Protein AF-A0A180GCR1-F1 (afdb_monomer)

pLDDT: mean 83.97, std 17.26, range [28.81, 98.38]

Mean predicted aligned error: 9.65 Å

Radius of gyration: 29.46 Å; Cα contacts (8 Å, |Δi|>4): 402; chains: 1; bounding box: 65×49×94 Å

Secondary structure (DSSP, 8-state):
----THHHHTT--HHHHIIIIIHH--HHHHHTSHHHHHHHHTSS---HHHHHHHHHHHHHHHHHHHHH---EEEEEGGGHHHHHHHHHHHHHHHHHHHHTTS-S-----------SSSGGGG--EEEEEPP-B-TT-PBTT-STTT---SSTTTS-HHHHHHHHHT--HHHHHHHHHHH----HHHHHHHHHHTTS---GGGGGHHHHHHHHHHHHHHHHHHHHHHHHHHHHHHS--S---SS-----HHHHHHHTTT-TTEEEEEGGGTTTSBHHHHHHHTTSSSSHHHHHHHHHTT-EEETTEEP--SSPBPPGGGSBTTTEEEEEETTSS-EEEEEEE-

Foldseek 3Di:
DDDDLCVPPVPQDPVNLCVQLVVQDDPVLLCPDPVQVVQCVVVVHDDPVRSCVLSSLLVSLLVCCVPPVAQEDEEAPVCVSSLVSNLSSLVVNVVVVVVVVPPDDDDDDDDPDDDPDPPPSRHHYYDHDYFDADPVRHGQQPDDVRHQDLDCLVANLQRLLQNLLPDDPVCLLVLCVVQAPPDPVVSVVLVVVLVPDPDPVSVRPSSNVSSQRNSCVRVNPLSSVLNVLSCCQLDPPDPDDPDDLPDAPVSVCSSCPSPPLEEEDECVLAAFAFPLVVCCVSVLAVDSVRSLVQLCVQFKDKSNHGHNDRRDGDHCVSARNSFWIKIGGHSGPRIHIYGYDD

Nearest PDB structures (foldseek):
  2jan-assembly2_C  TM=8.225E-01  e=4.577E-26  Mycobacterium tuberculosis H37Rv
  6hb7-assembly1_B  TM=8.300E-01  e=1.845E-24  Escherichia coli BL21(DE3)
  4ojm-assembly1_X-2  TM=8.605E-01  e=4.573E-16  Neurospora crassa OR74A
  1y42-assembly1_X  TM=8.809E-01  e=1.386E-15  Neurospora crassa
  2pid-assembly1_B  TM=9.468E-01  e=3.295E-14  Homo sapiens

Structure (mmCIF, N/CA/C/O backbone):
data_AF-A0A180GCR1-F1
#
_entry.id   AF-A0A180GCR1-F1
#
loop_
_atom_site.group_PDB
_atom_site.id
_atom_site.type_symbol
_atom_site.label_atom_id
_atom_site.label_alt_id
_atom_site.label_comp_id
_atom_site.label_asym_id
_atom_site.label_entity_id
_atom_site.label_seq_id
_atom_site.pdbx_PDB_ins_code
_atom_site.Cartn_x
_atom_site.Cartn_y
_atom_site.Cartn_z
_atom_site.occupancy
_atom_site.B_iso_or_equiv
_atom_site.auth_seq_id
_atom_site.auth_comp_id
_atom_site.auth_asym_id
_atom_site.auth_atom_id
_atom_site.pdbx_PDB_model_num
ATOM 1 N N . MET A 1 1 ? -1.373 0.445 -23.679 1.00 80.81 1 MET A N 1
ATOM 2 C CA . MET A 1 1 ? -1.060 -0.944 -24.086 1.00 80.81 1 MET A CA 1
ATOM 3 C C . MET A 1 1 ? -0.164 -1.545 -23.016 1.00 80.81 1 MET A C 1
ATOM 5 O O . MET A 1 1 ? 0.806 -0.893 -22.658 1.00 80.81 1 MET A O 1
ATOM 9 N N . ILE A 1 2 ? -0.500 -2.717 -22.476 1.00 93.62 2 ILE A N 1
ATOM 10 C CA . ILE A 1 2 ? 0.331 -3.423 -21.484 1.00 93.62 2 ILE A CA 1
ATOM 11 C C . ILE A 1 2 ? 1.082 -4.539 -22.218 1.00 93.62 2 ILE A C 1
ATOM 13 O O . ILE A 1 2 ? 0.496 -5.189 -23.084 1.00 93.62 2 ILE A O 1
ATOM 17 N N . LYS A 1 3 ? 2.374 -4.715 -21.921 1.00 94.88 3 LYS A N 1
ATOM 18 C CA . LYS A 1 3 ? 3.263 -5.672 -22.594 1.00 94.88 3 LYS A CA 1
ATOM 19 C C . LYS A 1 3 ? 4.003 -6.544 -21.594 1.00 94.88 3 LYS A C 1
ATOM 21 O O . LYS A 1 3 ? 4.260 -6.104 -20.476 1.00 94.88 3 LYS A O 1
ATOM 26 N N . ASN A 1 4 ? 4.354 -7.755 -22.018 1.00 96.19 4 ASN A N 1
ATOM 27 C CA . ASN A 1 4 ? 5.167 -8.684 -21.240 1.00 96.19 4 ASN A CA 1
ATOM 28 C C . ASN A 1 4 ? 6.443 -9.024 -22.021 1.00 96.19 4 ASN A C 1
ATOM 30 O O . ASN A 1 4 ? 6.366 -9.433 -23.176 1.00 96.19 4 ASN A O 1
ATOM 34 N N . ASN A 1 5 ? 7.615 -8.880 -21.401 1.00 95.88 5 ASN A N 1
ATOM 35 C CA . ASN A 1 5 ? 8.892 -9.136 -22.071 1.00 95.88 5 ASN A CA 1
ATOM 36 C C . ASN A 1 5 ? 9.124 -10.608 -22.447 1.00 95.88 5 ASN A C 1
ATOM 38 O O . ASN A 1 5 ? 9.969 -10.908 -23.295 1.00 95.88 5 ASN A O 1
ATOM 42 N N . LEU A 1 6 ? 8.318 -11.530 -21.913 1.00 96.12 6 LEU A N 1
ATOM 43 C CA . LEU A 1 6 ? 8.265 -12.909 -22.392 1.00 96.12 6 LEU A CA 1
ATOM 44 C C . LEU A 1 6 ? 7.909 -12.999 -23.885 1.00 96.12 6 LEU A C 1
ATOM 46 O O . LEU A 1 6 ? 8.348 -13.948 -24.528 1.00 96.12 6 LEU A O 1
ATOM 50 N N . GLU A 1 7 ? 7.202 -12.007 -24.449 1.00 95.44 7 GLU A N 1
ATOM 51 C CA . GLU A 1 7 ? 6.857 -11.926 -25.882 1.00 95.44 7 GLU A CA 1
ATOM 52 C C . GLU A 1 7 ? 8.082 -11.949 -26.816 1.00 95.44 7 GLU A C 1
ATOM 54 O O . GLU A 1 7 ? 7.949 -12.283 -27.992 1.00 95.44 7 GLU A O 1
ATOM 59 N N . TRP A 1 8 ? 9.266 -11.568 -26.328 1.00 93.88 8 TRP A N 1
ATOM 60 C CA . TRP A 1 8 ? 10.513 -11.588 -27.104 1.00 93.88 8 TRP A CA 1
ATOM 61 C C . TRP A 1 8 ? 11.663 -12.309 -26.405 1.00 93.88 8 TRP A C 1
ATOM 63 O O . TRP A 1 8 ? 12.657 -12.617 -27.051 1.00 93.88 8 TRP A O 1
ATOM 73 N N . THR A 1 9 ? 11.549 -12.591 -25.107 1.00 94.12 9 THR A N 1
ATOM 74 C CA . THR A 1 9 ? 12.617 -13.260 -24.350 1.00 94.12 9 THR A CA 1
ATOM 75 C C . THR A 1 9 ? 12.474 -14.781 -24.349 1.00 94.12 9 THR A C 1
ATOM 77 O O . THR A 1 9 ? 13.480 -15.480 -24.311 1.00 94.12 9 THR A O 1
ATOM 80 N N . LYS A 1 10 ? 11.243 -15.316 -24.397 1.00 93.94 10 LYS A N 1
ATOM 81 C CA . LYS A 1 10 ? 10.987 -16.758 -24.231 1.00 93.94 10 LYS A CA 1
ATOM 82 C C . LYS A 1 10 ? 11.665 -17.613 -25.305 1.00 93.94 10 LYS A C 1
ATOM 84 O O . LYS A 1 10 ? 12.247 -18.643 -24.982 1.00 93.94 10 LYS A O 1
ATOM 89 N N . ASP A 1 11 ? 11.568 -17.179 -26.556 1.00 92.00 11 ASP A N 1
ATOM 90 C CA . ASP A 1 11 ? 12.044 -17.941 -27.713 1.00 92.00 11 ASP A CA 1
ATOM 91 C C . ASP A 1 11 ? 13.414 -17.448 -28.207 1.00 92.00 11 ASP A C 1
ATOM 93 O O . ASP A 1 11 ? 13.869 -17.872 -29.265 1.00 92.00 11 ASP A O 1
ATOM 97 N N . LEU A 1 12 ? 14.079 -16.561 -27.450 1.00 92.81 12 LEU A N 1
ATOM 98 C CA . LEU A 1 12 ? 15.387 -16.011 -27.799 1.00 92.81 12 LEU A CA 1
ATOM 99 C C . LEU A 1 12 ? 16.487 -17.059 -27.566 1.00 92.81 12 LEU A C 1
ATOM 101 O O . LEU A 1 12 ? 16.780 -17.395 -26.412 1.00 92.81 12 LEU A O 1
ATOM 105 N N . PRO A 1 13 ? 17.155 -17.559 -28.622 1.00 95.06 13 PRO A N 1
ATOM 106 C CA . PRO A 1 13 ? 18.240 -18.509 -28.457 1.00 95.06 13 PRO A CA 1
ATOM 107 C C . PRO A 1 13 ? 19.412 -17.870 -27.709 1.00 95.06 13 PRO A C 1
ATOM 109 O O . PRO A 1 13 ? 19.836 -16.755 -28.017 1.00 95.06 13 PRO A O 1
ATOM 112 N N . LEU A 1 14 ? 20.011 -18.608 -26.771 1.00 91.88 14 LEU A N 1
ATOM 113 C CA . LEU A 1 14 ? 21.142 -18.105 -25.985 1.00 91.88 14 LEU A CA 1
ATOM 114 C C . LEU A 1 14 ? 22.302 -17.625 -26.872 1.00 91.88 14 LEU A C 1
ATOM 116 O O . LEU A 1 14 ? 22.899 -16.587 -26.599 1.00 91.88 14 LEU A O 1
ATOM 120 N N . LEU A 1 15 ? 22.610 -18.359 -27.945 1.00 93.06 15 LEU A N 1
ATOM 121 C CA . LEU A 1 15 ? 23.678 -17.982 -28.876 1.00 93.06 15 LEU A CA 1
ATOM 122 C C . LEU A 1 15 ? 23.368 -16.672 -29.610 1.00 93.06 15 LEU A C 1
ATOM 124 O O . LEU A 1 15 ? 24.270 -15.860 -29.805 1.00 93.06 15 LEU A O 1
ATOM 128 N N . GLU A 1 16 ? 22.104 -16.434 -29.960 1.00 90.25 16 GLU A N 1
ATOM 129 C CA . GLU A 1 16 ? 21.671 -15.176 -30.567 1.00 90.25 16 GLU A CA 1
ATOM 130 C C . GLU A 1 16 ? 21.792 -14.020 -29.570 1.00 90.25 16 GLU A C 1
ATOM 132 O O . GLU A 1 16 ? 22.343 -12.967 -29.897 1.00 90.25 16 GLU A O 1
ATOM 137 N N . PHE A 1 17 ? 21.357 -14.226 -28.325 1.00 91.81 17 PHE A N 1
ATOM 138 C CA . PHE A 1 17 ? 21.482 -13.230 -27.261 1.00 91.81 17 PHE A CA 1
ATOM 139 C C . PHE A 1 17 ? 22.945 -12.856 -26.981 1.00 91.81 17 PHE A C 1
ATOM 141 O O . PHE A 1 17 ? 23.288 -11.674 -26.896 1.00 91.81 17 PHE A O 1
ATOM 148 N N . LEU A 1 18 ? 23.832 -13.849 -26.879 1.00 90.06 18 LEU A N 1
ATOM 149 C CA . LEU A 1 18 ? 25.262 -13.619 -26.668 1.00 90.06 18 LEU A CA 1
ATOM 150 C C . LEU A 1 18 ? 25.918 -12.947 -27.884 1.00 90.06 18 LEU A C 1
ATOM 152 O O . LEU A 1 18 ? 26.741 -12.049 -27.708 1.00 90.06 18 LEU A O 1
ATOM 156 N N . GLY A 1 19 ? 25.533 -13.335 -29.103 1.00 86.75 19 GLY A N 1
ATOM 157 C CA . GLY A 1 19 ? 26.059 -12.764 -30.346 1.00 86.75 19 GLY A CA 1
ATOM 158 C C . GLY A 1 19 ? 25.611 -11.324 -30.618 1.00 86.75 19 GLY A C 1
ATOM 159 O O . GLY A 1 19 ? 26.344 -10.566 -31.255 1.00 86.75 19 GLY A O 1
ATOM 160 N N . SER A 1 20 ? 24.440 -10.933 -30.108 1.00 83.75 20 SER A N 1
ATOM 161 C CA . SER A 1 20 ? 23.871 -9.589 -30.259 1.00 83.75 20 SER A CA 1
ATOM 162 C C . SER A 1 20 ? 24.165 -8.703 -29.042 1.00 83.75 20 SER A C 1
ATOM 164 O O . SER A 1 20 ? 25.066 -7.865 -29.075 1.00 83.75 20 SER A O 1
ATOM 166 N N . VAL A 1 21 ? 23.431 -8.903 -27.947 1.00 85.19 21 VAL A N 1
ATOM 167 C CA . VAL A 1 21 ? 23.501 -8.105 -26.716 1.00 85.19 21 VAL A CA 1
ATOM 168 C C . VAL A 1 21 ? 24.809 -8.354 -25.971 1.00 85.19 21 VAL A C 1
ATOM 170 O O . VAL A 1 21 ? 25.472 -7.407 -25.545 1.00 85.19 21 VAL A O 1
ATOM 173 N N . GLY A 1 22 ? 25.211 -9.623 -25.848 1.00 82.69 22 GLY A N 1
ATOM 174 C CA . GLY A 1 22 ? 26.448 -10.004 -25.161 1.00 82.69 22 GLY A CA 1
ATOM 175 C C . GLY A 1 22 ? 27.698 -9.409 -25.814 1.00 82.69 22 GLY A C 1
ATOM 176 O O . GLY A 1 22 ? 28.592 -8.939 -25.115 1.00 82.69 22 GLY A O 1
ATOM 177 N N . ARG A 1 23 ? 27.736 -9.336 -27.151 1.00 83.62 23 ARG A N 1
ATOM 178 C CA . ARG A 1 23 ? 28.872 -8.805 -27.923 1.00 83.62 23 ARG A CA 1
ATOM 179 C C . ARG A 1 23 ? 29.201 -7.348 -27.597 1.00 83.62 23 ARG A C 1
ATOM 181 O O . ARG A 1 23 ? 30.364 -6.953 -27.632 1.00 83.62 23 ARG A O 1
ATOM 188 N N . VAL A 1 24 ? 28.187 -6.539 -27.304 1.00 82.62 24 VAL A N 1
ATOM 189 C CA . VAL A 1 24 ? 28.339 -5.096 -27.056 1.00 82.62 24 VAL A CA 1
ATOM 190 C C . VAL A 1 24 ? 28.384 -4.738 -25.563 1.00 82.62 24 VAL A C 1
ATOM 192 O O . VAL A 1 24 ? 28.626 -3.574 -25.203 1.00 82.62 24 VAL A O 1
ATOM 195 N N . ALA A 1 25 ? 28.191 -5.738 -24.698 1.00 84.94 25 ALA A N 1
ATOM 196 C CA . ALA A 1 25 ? 28.262 -5.639 -23.249 1.00 84.94 25 ALA A CA 1
ATOM 197 C C . ALA A 1 25 ? 29.707 -5.798 -22.753 1.00 84.94 25 ALA A C 1
ATOM 199 O O . ALA A 1 25 ? 30.330 -6.849 -22.885 1.00 84.94 25 ALA A O 1
ATOM 200 N N . ARG A 1 26 ? 30.258 -4.744 -22.142 1.00 87.56 26 ARG A N 1
ATOM 201 C CA . ARG A 1 26 ? 31.591 -4.800 -21.528 1.00 87.56 26 ARG A CA 1
ATOM 202 C C . ARG A 1 26 ? 31.476 -5.243 -20.077 1.00 87.56 26 ARG A C 1
ATOM 204 O O . ARG A 1 26 ? 30.891 -4.530 -19.264 1.00 87.56 26 ARG A O 1
ATOM 211 N N . VAL A 1 27 ? 32.106 -6.369 -19.741 1.00 89.38 27 VAL A N 1
ATOM 212 C CA . VAL A 1 27 ? 32.110 -6.924 -18.375 1.00 89.38 27 VAL A CA 1
ATOM 213 C C . VAL A 1 27 ? 32.617 -5.904 -17.352 1.00 89.38 27 VAL A C 1
ATOM 215 O O . VAL A 1 27 ? 31.999 -5.739 -16.306 1.00 89.38 27 VAL A O 1
ATOM 218 N N . SER A 1 28 ? 33.678 -5.153 -17.666 1.00 88.69 28 SER A N 1
ATOM 219 C CA . SER A 1 28 ? 34.201 -4.102 -16.780 1.00 88.69 28 SER A CA 1
ATOM 220 C C . SER A 1 28 ? 33.161 -3.021 -16.463 1.00 88.69 28 SER A C 1
ATOM 222 O O . SER A 1 28 ? 33.014 -2.632 -15.308 1.00 88.69 28 SER A O 1
ATOM 224 N N . THR A 1 29 ? 32.387 -2.582 -17.460 1.00 85.31 29 THR A N 1
ATOM 225 C CA . THR A 1 29 ? 31.292 -1.616 -17.282 1.00 85.31 29 THR A CA 1
ATOM 226 C C . THR A 1 29 ? 30.151 -2.196 -16.448 1.00 85.31 29 THR A C 1
ATOM 228 O O . THR A 1 29 ? 29.581 -1.493 -15.619 1.00 85.31 29 THR A O 1
ATOM 231 N N . MET A 1 30 ? 29.817 -3.473 -16.642 1.00 88.56 30 MET A N 1
ATOM 232 C CA . MET A 1 30 ? 28.781 -4.156 -15.861 1.00 88.56 30 MET A CA 1
ATOM 233 C C . MET A 1 30 ? 29.185 -4.310 -14.386 1.00 88.56 30 MET A C 1
ATOM 235 O O . MET A 1 30 ? 28.353 -4.118 -13.503 1.00 88.56 30 MET A O 1
ATOM 239 N N . LEU A 1 31 ? 30.460 -4.616 -14.115 1.00 89.19 31 LEU A N 1
ATOM 240 C CA . LEU A 1 31 ? 31.017 -4.734 -12.761 1.00 89.19 31 LEU A CA 1
ATOM 241 C C . LEU A 1 31 ? 31.122 -3.386 -12.038 1.00 89.19 31 LEU A C 1
ATOM 243 O O . LEU A 1 31 ? 30.955 -3.330 -10.824 1.00 89.19 31 LEU A O 1
ATOM 247 N N . ALA A 1 32 ? 31.385 -2.302 -12.772 1.00 86.62 32 ALA A N 1
ATOM 248 C CA . ALA A 1 32 ? 31.561 -0.965 -12.205 1.00 86.62 32 ALA A CA 1
ATOM 249 C C . ALA A 1 32 ? 30.261 -0.322 -11.687 1.00 86.62 32 ALA A C 1
ATOM 251 O O . ALA A 1 32 ? 30.314 0.738 -11.071 1.00 86.62 32 ALA A O 1
ATOM 252 N N . ARG A 1 33 ? 29.094 -0.926 -11.936 1.00 83.12 33 ARG A N 1
ATOM 253 C CA . ARG A 1 33 ? 27.806 -0.391 -11.477 1.00 83.12 33 ARG A CA 1
ATOM 254 C C . ARG A 1 33 ? 27.678 -0.507 -9.975 1.00 83.12 33 ARG A C 1
ATOM 256 O O . ARG A 1 33 ? 27.876 -1.593 -9.440 1.00 83.12 33 ARG A O 1
ATOM 263 N N . ASP A 1 34 ? 27.211 0.554 -9.327 1.00 82.31 34 ASP A N 1
ATOM 264 C CA . ASP A 1 34 ? 27.051 0.584 -7.871 1.00 82.31 34 ASP A CA 1
ATOM 265 C C . ASP A 1 34 ? 26.211 -0.587 -7.340 1.00 82.31 34 ASP A C 1
ATOM 267 O O . ASP A 1 34 ? 26.587 -1.209 -6.350 1.00 82.31 34 ASP A O 1
ATOM 271 N N . SER A 1 35 ? 25.131 -0.964 -8.035 1.00 78.75 35 SER A N 1
ATOM 272 C CA . SER A 1 35 ? 24.275 -2.095 -7.644 1.00 78.75 35 SER A CA 1
ATOM 273 C C . SER A 1 35 ? 24.990 -3.451 -7.671 1.00 78.75 35 SER A C 1
ATOM 275 O O . SER A 1 35 ? 24.707 -4.313 -6.840 1.00 78.75 35 SER A O 1
ATOM 277 N N . VAL A 1 36 ? 25.922 -3.646 -8.608 1.00 85.06 36 VAL A N 1
ATOM 278 C CA . VAL A 1 36 ? 26.715 -4.877 -8.745 1.00 85.06 36 VAL A CA 1
ATOM 279 C C . VAL A 1 36 ? 27.909 -4.836 -7.796 1.00 85.06 36 VAL A C 1
ATOM 281 O O . VAL A 1 36 ? 28.147 -5.796 -7.065 1.00 85.06 36 VAL A O 1
ATOM 284 N N . LYS A 1 37 ? 28.614 -3.703 -7.752 1.00 86.88 37 LYS A N 1
ATOM 285 C CA . LYS A 1 37 ? 29.772 -3.463 -6.892 1.00 86.88 37 LYS A CA 1
ATOM 286 C C . LYS A 1 37 ? 29.431 -3.664 -5.416 1.00 86.88 37 LYS A C 1
ATOM 288 O O . LYS A 1 37 ? 30.092 -4.457 -4.755 1.00 86.88 37 LYS A O 1
ATOM 293 N N . GLN A 1 38 ? 28.352 -3.046 -4.928 1.00 85.25 38 GLN A N 1
ATOM 294 C CA . GLN A 1 38 ? 27.912 -3.197 -3.536 1.00 85.25 38 GLN A CA 1
ATOM 295 C C . GLN A 1 38 ? 27.606 -4.656 -3.177 1.00 85.25 38 GLN A C 1
ATOM 297 O O . GLN A 1 38 ? 27.925 -5.104 -2.077 1.00 85.25 38 GLN A O 1
ATOM 302 N N . ARG A 1 39 ? 27.018 -5.432 -4.098 1.00 84.69 39 ARG A N 1
ATOM 303 C CA . ARG A 1 39 ? 26.758 -6.858 -3.858 1.00 84.69 39 ARG A CA 1
ATOM 304 C C . ARG A 1 39 ? 28.029 -7.694 -3.816 1.00 84.69 39 ARG A C 1
ATOM 306 O O . ARG A 1 39 ? 28.158 -8.532 -2.926 1.00 84.69 39 ARG A O 1
ATOM 313 N N . LEU A 1 40 ? 28.964 -7.448 -4.729 1.00 86.25 40 LEU A N 1
ATOM 314 C CA . LEU A 1 40 ? 30.261 -8.124 -4.728 1.00 86.25 40 LEU A CA 1
ATOM 315 C C . LEU A 1 40 ? 31.049 -7.832 -3.443 1.00 86.25 40 LEU A C 1
ATOM 317 O O . LEU A 1 40 ? 31.640 -8.744 -2.873 1.00 86.25 40 LEU A O 1
ATOM 321 N N . GLU A 1 41 ? 30.994 -6.594 -2.949 1.00 86.81 41 GLU A N 1
ATOM 322 C CA . GLU A 1 41 ? 31.640 -6.176 -1.698 1.00 86.81 41 GLU A CA 1
ATOM 323 C C . GLU A 1 41 ? 30.939 -6.731 -0.445 1.00 86.81 41 GLU A C 1
ATOM 325 O O . GLU A 1 41 ? 31.598 -6.998 0.557 1.00 86.81 41 GLU A O 1
ATOM 330 N N . SER A 1 42 ? 29.622 -6.973 -0.496 1.00 83.69 42 SER A N 1
ATOM 331 C CA . SER A 1 42 ? 28.832 -7.503 0.632 1.00 83.69 42 SER A CA 1
ATOM 332 C C . SER A 1 42 ? 29.155 -8.954 1.034 1.00 83.69 42 SER A C 1
ATOM 334 O O . SER A 1 42 ? 28.544 -9.482 1.961 1.00 83.69 42 SER A O 1
ATOM 336 N N . GLY A 1 43 ? 30.060 -9.634 0.321 1.00 74.06 43 GLY A N 1
ATOM 337 C CA . GLY A 1 43 ? 30.487 -11.012 0.602 1.00 74.06 43 GLY A CA 1
ATOM 338 C C . GLY A 1 43 ? 29.494 -12.105 0.183 1.00 74.06 43 GLY A C 1
ATOM 339 O O . GLY A 1 43 ? 29.876 -13.268 0.100 1.00 74.06 43 GLY A O 1
ATOM 340 N N . SER A 1 44 ? 28.246 -11.748 -0.141 1.00 80.56 44 SER A N 1
ATOM 341 C CA . SER A 1 44 ? 27.234 -12.682 -0.665 1.00 80.56 44 SER A CA 1
ATOM 342 C C . SER A 1 44 ? 27.459 -13.075 -2.134 1.00 80.56 44 SER A C 1
ATOM 344 O O . SER A 1 44 ? 26.927 -14.085 -2.594 1.00 80.56 44 SER A O 1
ATOM 346 N N . GLY A 1 45 ? 28.282 -12.310 -2.860 1.00 83.88 45 GLY A N 1
ATOM 347 C CA . GLY A 1 45 ? 28.520 -12.497 -4.289 1.00 83.88 45 GLY A CA 1
ATOM 348 C C . GLY A 1 45 ? 27.307 -12.127 -5.151 1.00 83.88 45 GLY A C 1
ATOM 349 O O . GLY A 1 45 ? 26.318 -11.562 -4.687 1.00 83.88 45 GLY A O 1
ATOM 350 N N . ILE A 1 46 ? 27.397 -12.414 -6.448 1.00 89.81 46 ILE A N 1
ATOM 351 C CA . ILE A 1 46 ? 26.290 -12.264 -7.399 1.00 89.81 46 ILE A CA 1
ATOM 352 C C . ILE A 1 46 ? 26.300 -13.464 -8.342 1.00 89.81 46 ILE A C 1
ATOM 354 O O . ILE A 1 46 ? 27.355 -13.859 -8.841 1.00 89.81 46 ILE A O 1
ATOM 358 N N . SER A 1 47 ? 25.139 -14.072 -8.570 1.00 91.19 47 SER A N 1
ATOM 359 C CA . SER A 1 47 ? 25.035 -15.173 -9.530 1.00 91.19 47 SER A CA 1
ATOM 360 C C . SER A 1 47 ? 25.178 -14.664 -10.968 1.00 91.19 47 SER A C 1
ATOM 362 O O . SER A 1 47 ? 24.882 -13.505 -11.266 1.00 91.19 47 SER A O 1
ATOM 364 N N . PHE A 1 48 ? 25.577 -15.543 -11.893 1.00 90.81 48 PHE A N 1
ATOM 365 C CA . PHE A 1 48 ? 25.606 -15.202 -13.319 1.00 90.81 48 PHE A CA 1
ATOM 366 C C . PHE A 1 48 ? 24.223 -14.749 -13.815 1.00 90.81 48 PHE A C 1
ATOM 368 O O . PHE A 1 48 ? 24.122 -13.754 -14.520 1.00 90.81 48 PHE A O 1
ATOM 375 N N . THR A 1 49 ? 23.149 -15.404 -13.363 1.00 90.56 49 THR A N 1
ATOM 376 C CA . THR A 1 49 ? 21.765 -15.034 -13.693 1.00 90.56 49 THR A CA 1
ATOM 377 C C . THR A 1 49 ? 21.432 -13.596 -13.285 1.00 90.56 49 THR A C 1
ATOM 379 O O . THR A 1 49 ? 20.919 -12.826 -14.095 1.00 90.56 49 THR A O 1
ATOM 382 N N . GLU A 1 50 ? 21.754 -13.202 -12.051 1.00 89.06 50 GLU A N 1
ATOM 383 C CA . GLU A 1 50 ? 21.528 -11.832 -11.567 1.00 89.06 50 GLU A CA 1
ATOM 384 C C . GLU A 1 50 ? 22.412 -10.820 -12.296 1.00 89.06 50 GLU A C 1
ATOM 386 O O . GLU A 1 50 ? 21.966 -9.722 -12.628 1.00 89.06 50 GLU A O 1
ATOM 391 N N . PHE A 1 51 ? 23.656 -11.198 -12.591 1.00 89.94 51 PHE A N 1
ATOM 392 C CA . PHE A 1 51 ? 24.579 -10.363 -13.345 1.00 89.94 51 PHE A CA 1
ATOM 393 C C . PHE A 1 51 ? 24.086 -10.108 -14.778 1.00 89.94 51 PHE A C 1
ATOM 395 O O . PHE A 1 51 ? 24.170 -8.978 -15.262 1.00 89.94 51 PHE A O 1
ATOM 402 N N . THR A 1 52 ? 23.515 -11.117 -15.440 1.00 90.56 52 THR A N 1
ATOM 403 C CA . THR A 1 52 ? 22.978 -11.023 -16.806 1.00 90.56 52 THR A CA 1
ATOM 404 C C . THR A 1 52 ? 21.651 -10.261 -16.883 1.00 90.56 52 THR A C 1
ATOM 406 O O . THR A 1 52 ? 21.320 -9.741 -17.948 1.00 90.56 52 THR A O 1
ATOM 409 N N . TYR A 1 53 ? 20.916 -10.098 -15.776 1.00 89.75 53 TYR A N 1
ATOM 410 C CA . TYR A 1 53 ? 19.617 -9.406 -15.756 1.00 89.75 53 TYR A CA 1
ATOM 411 C C . TYR A 1 53 ? 19.663 -7.997 -16.372 1.00 89.75 53 TYR A C 1
ATOM 413 O O . TYR A 1 53 ? 18.768 -7.597 -17.114 1.00 89.75 53 TYR A O 1
ATOM 421 N N . GLN A 1 54 ? 20.746 -7.256 -16.133 1.00 88.69 54 GLN A N 1
ATOM 422 C CA . GLN A 1 54 ? 20.928 -5.912 -16.687 1.00 88.69 54 GLN A CA 1
ATOM 423 C C . GLN A 1 54 ? 20.949 -5.876 -18.228 1.00 88.69 54 GLN A C 1
ATOM 425 O O . GLN A 1 54 ? 20.588 -4.866 -18.828 1.00 88.69 54 GLN A O 1
ATOM 430 N N . LEU A 1 55 ? 21.364 -6.975 -18.869 1.00 91.31 55 LEU A N 1
ATOM 431 C CA . LEU A 1 55 ? 21.388 -7.114 -20.324 1.00 91.31 55 LEU A CA 1
ATOM 432 C C . LEU A 1 55 ? 20.001 -7.437 -20.877 1.00 91.31 55 LEU A C 1
ATOM 434 O O . LEU A 1 55 ? 19.629 -6.904 -21.918 1.00 91.31 55 LEU A O 1
ATOM 438 N N . LEU A 1 56 ? 19.222 -8.252 -20.160 1.00 93.62 56 LEU A N 1
ATOM 439 C CA . LEU A 1 56 ? 17.826 -8.528 -20.506 1.00 93.62 56 LEU A CA 1
ATOM 440 C C . LEU A 1 56 ? 16.985 -7.246 -20.437 1.00 93.62 56 LEU A C 1
ATOM 442 O O . LEU A 1 56 ? 16.288 -6.919 -21.390 1.00 93.62 56 LEU A O 1
ATOM 446 N N . GLN A 1 57 ? 17.141 -6.444 -19.378 1.00 93.00 57 GLN A N 1
ATOM 447 C CA . GLN A 1 57 ? 16.444 -5.156 -19.266 1.00 93.00 57 GLN A CA 1
ATOM 448 C C . GLN A 1 57 ? 16.852 -4.163 -20.370 1.00 93.00 57 GLN A C 1
ATOM 450 O O . GLN A 1 57 ? 16.017 -3.408 -20.866 1.00 93.00 57 GLN A O 1
ATOM 455 N N . ALA A 1 58 ? 18.127 -4.155 -20.776 1.00 91.94 58 ALA A N 1
ATOM 456 C CA . ALA A 1 58 ? 18.578 -3.345 -21.907 1.00 91.94 58 ALA A CA 1
ATOM 457 C C . ALA A 1 58 ? 17.934 -3.810 -23.225 1.00 91.94 58 ALA A C 1
ATOM 459 O O . ALA A 1 58 ? 17.492 -2.987 -24.030 1.00 91.94 58 ALA A O 1
ATOM 460 N N . TYR A 1 59 ? 17.861 -5.128 -23.428 1.00 93.62 59 TYR A N 1
ATOM 461 C CA . TYR A 1 59 ? 17.236 -5.745 -24.594 1.00 93.62 59 TYR A CA 1
ATOM 462 C C . TYR A 1 59 ? 15.738 -5.437 -24.683 1.00 93.62 59 TYR A C 1
ATOM 464 O O . TYR A 1 59 ? 15.248 -5.141 -25.773 1.00 93.62 59 TYR A O 1
ATOM 472 N N . ASP A 1 60 ? 15.034 -5.398 -23.547 1.00 95.00 60 ASP A N 1
ATOM 473 C CA . ASP A 1 60 ? 13.625 -4.996 -23.484 1.00 95.00 60 ASP A CA 1
ATOM 474 C C . ASP A 1 60 ? 13.407 -3.603 -24.087 1.00 95.00 60 ASP A C 1
ATOM 476 O O . ASP A 1 60 ? 12.484 -3.410 -24.881 1.00 95.00 60 ASP A O 1
ATOM 480 N N . PHE A 1 61 ? 14.276 -2.633 -23.780 1.00 93.50 61 PHE A N 1
ATOM 481 C CA . PHE A 1 61 ? 14.142 -1.288 -24.344 1.00 93.50 61 PHE A CA 1
ATOM 482 C C . PHE A 1 61 ? 14.377 -1.287 -25.866 1.00 93.50 61 PHE A C 1
ATOM 484 O O . PHE A 1 61 ? 13.599 -0.685 -26.610 1.00 93.50 61 PHE A O 1
ATOM 491 N N . ALA A 1 62 ? 15.370 -2.037 -26.355 1.00 91.00 62 ALA A N 1
ATOM 492 C CA . ALA A 1 62 ? 15.617 -2.180 -27.792 1.00 91.00 62 ALA A CA 1
ATOM 493 C C . ALA A 1 62 ? 14.426 -2.826 -28.532 1.00 91.00 62 ALA A C 1
ATOM 495 O O . ALA A 1 62 ? 14.026 -2.355 -29.601 1.00 91.00 62 ALA A O 1
ATOM 496 N N . GLN A 1 63 ? 13.811 -3.856 -27.944 1.00 92.44 63 GLN A N 1
ATOM 497 C CA . GLN A 1 63 ? 12.620 -4.510 -28.494 1.00 92.44 63 GLN A CA 1
ATOM 498 C C . GLN A 1 63 ? 11.405 -3.579 -28.500 1.00 92.44 63 GLN A C 1
ATOM 500 O O . GLN A 1 63 ? 10.698 -3.489 -29.506 1.00 92.44 63 GLN A O 1
ATOM 505 N N . LEU A 1 64 ? 11.183 -2.823 -27.422 1.00 94.25 64 LEU A N 1
ATOM 506 C CA . LEU A 1 64 ? 10.105 -1.836 -27.352 1.00 94.25 64 LEU A CA 1
ATOM 507 C C . LEU A 1 64 ? 10.291 -0.696 -28.364 1.00 94.25 64 LEU A C 1
ATOM 509 O O . LEU A 1 64 ? 9.310 -0.237 -28.954 1.00 94.25 64 LEU A O 1
ATOM 513 N N . ARG A 1 65 ? 11.532 -0.259 -28.611 1.00 90.62 65 ARG A N 1
ATOM 514 C CA . ARG A 1 65 ? 11.843 0.720 -29.661 1.00 90.62 65 ARG A CA 1
ATOM 515 C C . ARG A 1 65 ? 11.528 0.163 -31.044 1.00 90.62 65 ARG A C 1
ATOM 517 O O . ARG A 1 65 ? 10.839 0.825 -31.811 1.00 90.62 65 ARG A O 1
ATOM 524 N N . SER A 1 66 ? 12.005 -1.041 -31.353 1.00 88.88 66 SER A N 1
ATOM 525 C CA . SER A 1 66 ? 11.800 -1.661 -32.667 1.00 88.88 66 SER A CA 1
ATOM 526 C C . SER A 1 66 ? 10.319 -1.920 -32.962 1.00 88.88 66 SER A C 1
ATOM 528 O O . SER A 1 66 ? 9.853 -1.633 -34.060 1.00 88.88 66 SER A O 1
ATOM 530 N N . ARG A 1 67 ? 9.564 -2.412 -31.972 1.00 91.88 67 ARG A N 1
ATOM 531 C CA . ARG A 1 67 ? 8.166 -2.835 -32.151 1.00 91.88 67 ARG A CA 1
ATOM 532 C C . ARG A 1 67 ? 7.149 -1.706 -32.000 1.00 91.88 67 ARG A C 1
ATOM 534 O O . ARG A 1 67 ? 6.107 -1.748 -32.644 1.00 91.88 67 ARG A O 1
ATOM 541 N N . TYR A 1 68 ? 7.424 -0.726 -31.138 1.00 93.06 68 TYR A N 1
ATOM 542 C CA . TYR A 1 68 ? 6.449 0.301 -30.742 1.00 93.06 68 TYR A CA 1
ATOM 543 C C . TYR A 1 68 ? 7.004 1.724 -30.793 1.00 93.06 68 TYR A C 1
ATOM 545 O O . TYR A 1 68 ? 6.369 2.642 -30.283 1.00 93.06 68 TYR A O 1
ATOM 553 N N . GLN A 1 69 ? 8.199 1.921 -31.359 1.00 91.3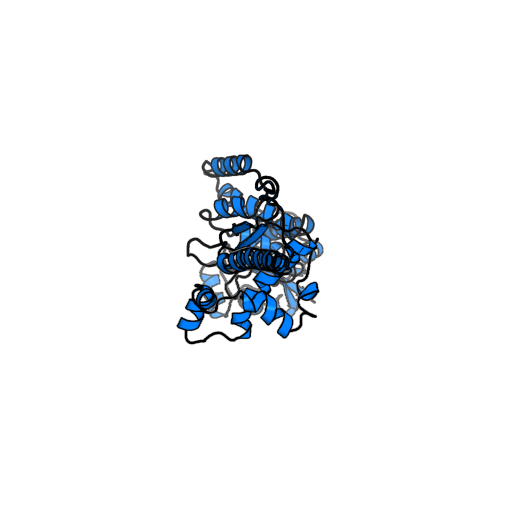1 69 GLN A N 1
ATOM 554 C CA . GLN A 1 69 ? 8.856 3.227 -31.449 1.00 91.31 69 GLN A CA 1
ATOM 555 C C . GLN A 1 69 ? 9.046 3.913 -30.084 1.00 91.31 69 GLN A C 1
ATOM 557 O O . GLN A 1 69 ? 9.190 5.131 -30.020 1.00 91.31 69 GLN A O 1
ATOM 562 N N . CYS A 1 70 ? 9.127 3.149 -28.990 1.00 92.88 70 CYS A N 1
ATOM 563 C CA . CYS A 1 70 ? 9.373 3.687 -27.651 1.00 92.88 70 CYS A CA 1
ATOM 564 C C . CYS A 1 70 ? 10.709 4.453 -27.593 1.00 92.88 70 CYS A C 1
ATOM 566 O O . CYS A 1 70 ? 11.750 3.869 -27.880 1.00 92.88 70 CYS A O 1
ATOM 568 N N . THR A 1 71 ? 10.692 5.743 -27.239 1.00 93.00 71 THR A N 1
ATOM 569 C CA . THR A 1 71 ? 11.893 6.606 -27.158 1.00 93.00 71 THR A CA 1
ATOM 570 C C . THR A 1 71 ? 12.302 6.971 -25.738 1.00 93.00 71 THR A C 1
ATOM 572 O O . THR A 1 71 ? 13.409 7.461 -25.547 1.00 93.00 71 THR A O 1
ATOM 575 N N . ILE A 1 72 ? 11.440 6.763 -24.741 1.00 94.38 72 ILE A N 1
ATOM 576 C CA . ILE A 1 72 ? 11.682 7.191 -23.360 1.00 94.38 72 ILE A CA 1
ATOM 577 C C . ILE A 1 72 ? 11.440 6.015 -22.423 1.00 94.38 72 ILE A C 1
ATOM 579 O O . ILE A 1 72 ? 10.368 5.412 -22.447 1.00 94.38 72 ILE A O 1
ATOM 583 N N . GLN A 1 73 ? 12.411 5.734 -21.557 1.00 95.38 73 GLN A N 1
ATOM 584 C CA . GLN A 1 73 ? 12.246 4.806 -20.444 1.00 95.38 73 GLN A CA 1
ATOM 585 C C . GLN A 1 73 ? 12.233 5.565 -19.114 1.00 95.38 73 GLN A C 1
ATOM 587 O O . GLN A 1 73 ? 13.115 6.376 -18.830 1.00 95.38 73 GLN A O 1
ATOM 592 N N . LEU A 1 74 ? 11.222 5.272 -18.295 1.00 95.62 74 LEU A N 1
ATOM 593 C CA . LEU A 1 74 ? 11.011 5.851 -16.971 1.00 95.62 74 LEU A CA 1
ATOM 594 C C . LEU A 1 74 ? 11.253 4.798 -15.887 1.00 95.62 74 LEU A C 1
ATOM 596 O O . LEU A 1 74 ? 10.883 3.636 -16.056 1.00 95.62 74 LEU A O 1
ATOM 600 N N . GLY A 1 75 ? 11.832 5.197 -14.757 1.00 92.56 75 GLY A N 1
ATOM 601 C CA . GLY A 1 75 ? 12.003 4.314 -13.602 1.00 92.56 75 GLY A CA 1
ATOM 602 C C . GLY A 1 75 ? 12.375 5.061 -12.326 1.00 92.56 75 GLY A C 1
ATOM 603 O O . GLY A 1 75 ? 12.624 6.263 -12.352 1.00 92.56 75 GLY A O 1
ATOM 604 N N . GLY A 1 76 ? 12.418 4.359 -11.193 1.00 90.19 76 GLY A N 1
ATOM 605 C CA . GLY A 1 76 ? 12.961 4.922 -9.953 1.00 90.19 76 GLY A CA 1
ATOM 606 C C . GLY A 1 76 ? 14.449 5.261 -10.088 1.00 90.19 76 GLY A C 1
ATOM 607 O O . GLY A 1 76 ? 15.134 4.745 -10.972 1.00 90.19 76 GLY A O 1
ATOM 608 N N . SER A 1 77 ? 14.980 6.107 -9.204 1.00 87.81 77 SER A N 1
ATOM 609 C CA . SER A 1 77 ? 16.404 6.480 -9.229 1.00 87.81 77 SER A CA 1
ATOM 610 C C . SER A 1 77 ? 17.358 5.285 -9.090 1.00 87.81 77 SER A C 1
ATOM 612 O O . SER A 1 77 ? 18.472 5.331 -9.603 1.00 87.81 77 SER A O 1
ATOM 614 N N . ASP A 1 78 ? 16.912 4.177 -8.491 1.00 84.75 78 ASP A N 1
ATOM 615 C CA . ASP A 1 78 ? 17.659 2.916 -8.425 1.00 84.75 78 ASP A CA 1
ATOM 616 C C . ASP A 1 78 ? 17.702 2.130 -9.752 1.00 84.75 78 ASP A C 1
ATOM 618 O O . ASP A 1 78 ? 18.451 1.161 -9.862 1.00 84.75 78 ASP A O 1
ATOM 622 N N . GLN A 1 79 ? 16.960 2.554 -10.781 1.00 89.19 79 GLN A N 1
ATOM 623 C CA . GLN A 1 79 ? 16.965 1.958 -12.124 1.00 89.19 79 GLN A CA 1
ATOM 624 C C . GLN A 1 79 ? 17.884 2.678 -13.121 1.00 89.19 79 GLN A C 1
ATOM 626 O O . GLN A 1 79 ? 18.040 2.196 -14.244 1.00 89.19 79 GLN A O 1
ATOM 631 N N . TYR A 1 80 ? 18.523 3.789 -12.729 1.00 88.75 80 TYR A N 1
ATOM 632 C CA . TYR A 1 80 ? 19.329 4.634 -13.622 1.00 88.75 80 TYR A CA 1
ATOM 633 C C . TYR A 1 80 ? 20.330 3.837 -14.477 1.00 88.75 80 TYR A C 1
ATOM 635 O O . TYR A 1 80 ? 20.316 3.924 -15.704 1.00 88.75 80 TYR A O 1
ATOM 643 N N . GLY A 1 81 ? 21.160 2.998 -13.844 1.00 85.38 81 GLY A N 1
ATOM 644 C CA . GLY A 1 81 ? 22.194 2.233 -14.548 1.00 85.38 81 GLY A CA 1
ATOM 645 C C . GLY A 1 81 ? 21.631 1.252 -15.582 1.00 85.38 81 GLY A C 1
ATOM 646 O O . GLY A 1 81 ? 22.195 1.093 -16.665 1.00 85.38 81 GLY A O 1
ATOM 647 N N . ASN A 1 82 ? 20.488 0.627 -15.292 1.00 87.12 82 ASN A N 1
ATOM 648 C CA . ASN A 1 82 ? 19.861 -0.307 -16.225 1.00 87.12 82 ASN A CA 1
ATOM 649 C C . ASN A 1 82 ? 19.188 0.423 -17.396 1.00 87.12 82 ASN A C 1
ATOM 651 O O . ASN A 1 82 ? 19.301 -0.032 -18.530 1.00 87.12 82 ASN A O 1
ATOM 655 N N . ILE A 1 83 ? 18.578 1.588 -17.154 1.00 91.31 83 ILE A N 1
ATOM 656 C CA . ILE A 1 83 ? 18.024 2.442 -18.217 1.00 91.31 83 ILE A CA 1
ATOM 657 C C . ILE A 1 83 ? 19.136 2.898 -19.173 1.00 91.31 83 ILE A C 1
ATOM 659 O O . ILE A 1 83 ? 19.019 2.732 -20.388 1.00 91.31 83 ILE A O 1
ATOM 663 N N . MET A 1 84 ? 20.261 3.381 -18.634 1.00 88.56 84 MET A N 1
ATOM 664 C CA . MET A 1 84 ? 21.420 3.781 -19.444 1.00 88.56 84 MET A CA 1
ATOM 665 C C . MET A 1 84 ? 21.961 2.635 -20.305 1.00 88.56 84 MET A C 1
ATOM 667 O O . MET A 1 84 ? 22.378 2.849 -21.439 1.00 88.56 84 MET A O 1
ATOM 671 N N . SER A 1 85 ? 21.875 1.399 -19.808 1.00 86.94 85 SER A N 1
ATOM 672 C CA . SER A 1 85 ? 22.272 0.204 -20.568 1.00 86.94 85 SER A CA 1
ATOM 673 C C . SER A 1 85 ? 21.450 0.015 -21.829 1.00 86.94 85 SER A C 1
ATOM 675 O O . SER A 1 85 ? 22.002 -0.346 -22.863 1.00 86.94 85 SER A O 1
ATOM 677 N N . GLY A 1 86 ? 20.135 0.226 -21.734 1.00 89.06 86 GLY A N 1
ATOM 678 C CA . GLY A 1 86 ? 19.232 0.122 -22.876 1.00 89.06 86 GLY A CA 1
ATOM 679 C C . GLY A 1 86 ? 19.555 1.169 -23.935 1.00 89.06 86 GLY A C 1
ATOM 680 O O . GLY A 1 86 ? 19.640 0.842 -25.117 1.00 89.06 86 GLY A O 1
ATOM 681 N N . ILE A 1 87 ? 19.826 2.405 -23.506 1.00 89.75 87 ILE A N 1
ATOM 682 C CA . ILE A 1 87 ? 20.215 3.510 -24.395 1.00 89.75 87 ILE A CA 1
ATOM 683 C C . ILE A 1 87 ? 21.534 3.192 -25.113 1.00 89.75 87 ILE A C 1
ATOM 685 O O . ILE A 1 87 ? 21.606 3.268 -26.340 1.00 89.75 87 ILE A O 1
ATOM 689 N N . GLU A 1 88 ? 22.564 2.772 -24.373 1.00 86.31 88 GLU A N 1
ATOM 690 C CA . GLU A 1 88 ? 23.853 2.386 -24.958 1.00 86.31 88 GLU A CA 1
ATOM 691 C C . GLU A 1 88 ? 23.737 1.185 -25.903 1.00 86.31 88 GLU A C 1
ATOM 693 O O . GLU A 1 88 ? 24.393 1.154 -26.947 1.00 86.31 88 GLU A O 1
ATOM 698 N N . LEU A 1 89 ? 22.928 0.182 -25.543 1.00 86.62 89 LEU A N 1
ATOM 699 C CA . LEU A 1 89 ? 22.699 -1.000 -26.370 1.00 86.62 89 LEU A CA 1
ATOM 700 C C . LEU A 1 89 ? 22.082 -0.605 -27.713 1.00 86.62 89 LEU A C 1
ATOM 702 O O . LEU A 1 89 ? 22.586 -1.022 -28.754 1.00 86.62 89 LEU A O 1
ATOM 706 N N . MET A 1 90 ? 21.041 0.230 -27.702 1.00 84.88 90 MET A N 1
ATOM 707 C CA . MET A 1 90 ? 20.403 0.708 -28.930 1.00 84.88 90 MET A CA 1
ATOM 708 C C . MET A 1 90 ? 21.388 1.466 -29.821 1.00 84.88 90 MET A C 1
ATOM 710 O O . MET A 1 90 ? 21.474 1.166 -31.011 1.00 84.88 90 MET A O 1
ATOM 714 N N . ALA A 1 91 ? 22.198 2.361 -29.248 1.00 83.38 91 ALA A N 1
ATOM 715 C CA . ALA A 1 91 ? 23.212 3.094 -30.005 1.00 83.38 91 ALA A CA 1
ATOM 716 C C . ALA A 1 91 ? 24.237 2.156 -30.679 1.00 83.38 91 ALA A C 1
ATOM 718 O O . ALA A 1 91 ? 24.628 2.368 -31.829 1.00 83.38 91 ALA A O 1
ATOM 719 N N . LYS A 1 92 ? 24.651 1.080 -29.993 1.00 82.19 92 LYS A N 1
ATOM 720 C CA . LYS A 1 92 ? 25.634 0.108 -30.511 1.00 82.19 92 LYS A CA 1
ATOM 721 C C . LYS A 1 92 ? 25.052 -0.875 -31.534 1.00 82.19 92 LYS A C 1
ATOM 723 O O . LYS A 1 92 ? 25.745 -1.252 -32.481 1.00 82.19 92 LYS A O 1
ATOM 728 N N . LEU A 1 93 ? 23.800 -1.307 -31.368 1.00 75.69 93 LEU A N 1
ATOM 729 C CA . LEU A 1 93 ? 23.122 -2.160 -32.356 1.00 75.69 93 LEU A CA 1
ATOM 730 C C . LEU A 1 93 ? 22.896 -1.407 -33.675 1.00 75.69 93 LEU A C 1
ATOM 732 O O . LEU A 1 93 ? 23.024 -1.985 -34.756 1.00 75.69 93 LEU A O 1
ATOM 736 N N . GLN A 1 94 ? 22.642 -0.100 -33.596 1.00 71.00 94 GLN A N 1
ATOM 737 C CA . GLN A 1 94 ? 22.504 0.759 -34.771 1.00 71.00 94 GLN A CA 1
ATOM 738 C C . GLN A 1 94 ? 23.828 0.945 -35.518 1.00 71.00 94 GLN A C 1
ATOM 740 O O . GLN A 1 94 ? 23.875 0.717 -36.725 1.00 71.00 94 GLN A O 1
ATOM 745 N N . SER A 1 95 ? 24.925 1.273 -34.825 1.00 66.81 95 SER A N 1
ATOM 746 C CA . SER A 1 95 ? 26.236 1.437 -35.478 1.00 66.81 95 SER A CA 1
ATOM 747 C C . SER A 1 95 ? 26.740 0.148 -36.141 1.00 66.81 95 SER A C 1
ATOM 749 O O . SER A 1 95 ? 27.343 0.185 -37.216 1.00 66.81 95 SER A O 1
ATOM 751 N N . SER A 1 96 ? 26.429 -1.007 -35.548 1.00 59.53 96 SER A N 1
ATOM 752 C CA . SER A 1 96 ? 26.758 -2.322 -36.112 1.00 59.53 96 SER A CA 1
ATOM 753 C C . SER A 1 96 ? 25.972 -2.626 -37.397 1.00 59.53 96 SER A C 1
ATOM 755 O O . SER A 1 96 ? 26.511 -3.259 -38.302 1.00 59.53 96 SER A O 1
ATOM 757 N N . SER A 1 97 ? 24.735 -2.129 -37.513 1.00 55.69 97 SER A N 1
ATOM 758 C CA . SER A 1 97 ? 23.894 -2.303 -38.708 1.00 55.69 97 SER A CA 1
ATOM 759 C C . SER A 1 97 ? 24.388 -1.455 -39.889 1.00 55.69 97 SER A C 1
ATOM 761 O O . SER A 1 97 ? 24.379 -1.916 -41.027 1.00 55.69 97 SER A O 1
ATOM 763 N N . THR A 1 98 ? 24.910 -0.251 -39.625 1.00 51.12 98 THR A N 1
ATOM 764 C CA . THR A 1 98 ? 25.490 0.630 -40.658 1.00 51.12 98 THR A CA 1
ATOM 765 C C . THR A 1 98 ? 26.811 0.092 -41.224 1.00 51.12 98 THR A C 1
ATOM 767 O O . THR A 1 98 ? 27.139 0.340 -42.380 1.00 51.12 98 THR A O 1
ATOM 770 N N . THR A 1 99 ? 27.569 -0.684 -40.443 1.00 46.53 99 THR A N 1
ATOM 771 C CA . THR A 1 99 ? 28.912 -1.151 -40.839 1.00 46.53 99 THR A CA 1
ATOM 772 C C . THR A 1 99 ? 28.874 -2.336 -41.824 1.00 46.53 99 THR A C 1
ATOM 774 O O . THR A 1 99 ? 29.835 -2.557 -42.554 1.00 46.53 99 THR A O 1
ATOM 777 N N . HIS A 1 100 ? 27.759 -3.073 -41.915 1.00 42.06 100 HIS A N 1
ATOM 778 C CA . HIS A 1 100 ? 27.624 -4.230 -42.816 1.00 42.06 100 HIS A CA 1
ATOM 779 C C . HIS A 1 100 ? 27.210 -3.890 -44.261 1.00 42.06 100 HIS A C 1
ATOM 781 O O . HIS A 1 100 ? 27.247 -4.768 -45.117 1.00 42.06 100 HIS A O 1
ATOM 787 N N . LEU A 1 101 ? 26.882 -2.630 -44.565 1.00 42.44 101 LEU A N 1
ATOM 788 C CA . LEU A 1 101 ? 26.546 -2.170 -45.924 1.00 42.44 101 LEU A CA 1
ATOM 789 C C . LEU A 1 101 ? 27.767 -1.663 -46.726 1.00 42.44 101 LEU A C 1
ATOM 791 O O . LEU A 1 101 ? 27.601 -1.159 -47.831 1.00 42.44 101 LEU A O 1
ATOM 795 N N . GLY A 1 102 ? 28.988 -1.771 -46.184 1.00 38.78 102 GLY A N 1
ATOM 796 C CA . GLY A 1 102 ? 30.194 -1.139 -46.745 1.00 38.78 102 GLY A CA 1
ATOM 797 C C . GLY A 1 102 ? 31.256 -2.067 -47.347 1.00 38.78 102 GLY A C 1
ATOM 798 O O . GLY A 1 102 ? 32.331 -1.583 -47.691 1.00 38.78 102 GLY A O 1
ATOM 799 N N . THR A 1 103 ? 31.016 -3.377 -47.463 1.00 38.12 103 THR A N 1
ATOM 800 C CA . THR A 1 103 ? 32.034 -4.331 -47.953 1.00 38.12 103 THR A CA 1
ATOM 801 C C . THR A 1 103 ? 31.536 -5.231 -49.079 1.00 38.12 103 THR A C 1
ATOM 803 O O . THR A 1 103 ? 31.745 -6.439 -49.046 1.00 38.12 103 THR A O 1
ATOM 806 N N . GLU A 1 104 ? 30.930 -4.643 -50.107 1.00 33.41 104 GLU A N 1
ATOM 807 C CA . GLU A 1 104 ? 30.993 -5.189 -51.464 1.00 33.41 104 GLU A CA 1
ATOM 808 C C . GLU A 1 104 ? 31.501 -4.073 -52.375 1.00 33.41 104 GLU A C 1
ATOM 810 O O . GLU A 1 104 ? 30.877 -3.024 -52.524 1.00 33.41 104 GLU A O 1
ATOM 815 N N . GLY A 1 105 ? 32.716 -4.246 -52.892 1.00 36.41 105 GLY A N 1
ATOM 816 C CA . GLY A 1 105 ? 33.326 -3.267 -53.774 1.00 36.41 105 GLY A CA 1
ATOM 817 C C . GLY A 1 105 ? 32.608 -3.219 -55.117 1.00 36.41 105 GLY A C 1
ATOM 818 O O . GLY A 1 105 ? 32.340 -4.265 -55.690 1.00 36.41 105 GLY A O 1
ATOM 819 N N . ILE A 1 106 ? 32.389 -2.011 -55.633 1.00 34.50 106 ILE A N 1
ATOM 820 C CA . ILE A 1 10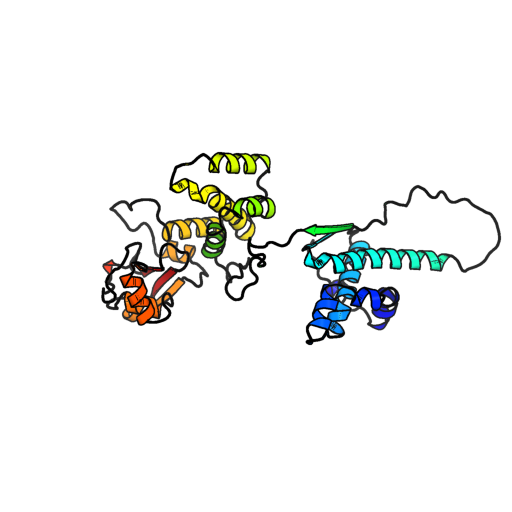6 ? 32.603 -1.631 -57.033 1.00 34.50 106 ILE A CA 1
ATOM 821 C C . ILE A 1 106 ? 32.906 -0.125 -57.046 1.00 34.50 106 ILE A C 1
ATOM 823 O O . ILE A 1 106 ? 32.285 0.685 -56.364 1.00 34.50 106 ILE A O 1
ATOM 827 N N . SER A 1 107 ? 33.935 0.209 -57.810 1.00 39.00 107 SER A N 1
ATOM 828 C CA . SER A 1 107 ? 34.441 1.532 -58.159 1.00 39.00 107 SER A CA 1
ATOM 829 C C . SER A 1 107 ? 33.381 2.553 -58.593 1.00 39.00 107 SER A C 1
ATOM 831 O O . SER A 1 107 ? 32.551 2.246 -59.444 1.00 39.00 107 SER A O 1
ATOM 833 N N . GLY A 1 108 ? 33.569 3.813 -58.182 1.00 34.41 108 GLY A N 1
ATOM 834 C CA . GLY A 1 108 ? 33.205 4.977 -58.996 1.00 34.41 108 GLY A CA 1
ATOM 835 C C . GLY A 1 108 ? 32.126 5.900 -58.423 1.00 34.41 108 GLY A C 1
ATOM 836 O O . GLY A 1 108 ? 31.008 5.486 -58.154 1.00 34.41 108 GLY A O 1
ATOM 837 N N . SER A 1 109 ? 32.471 7.191 -58.387 1.00 28.81 109 SER A N 1
ATOM 838 C CA . SER A 1 109 ? 31.646 8.383 -58.124 1.00 28.81 109 SER A CA 1
ATOM 839 C C . SER A 1 109 ? 31.348 8.744 -56.660 1.00 28.81 109 SER A C 1
ATOM 841 O O . SER A 1 109 ? 30.504 8.178 -55.976 1.00 28.81 109 SER A O 1
ATOM 843 N N . THR A 1 110 ? 32.053 9.783 -56.208 1.00 32.34 110 THR A N 1
ATOM 844 C CA . THR A 1 110 ? 31.783 10.557 -54.997 1.00 32.34 110 THR A CA 1
ATOM 845 C C . THR A 1 110 ? 30.433 11.264 -55.133 1.00 32.34 110 THR A C 1
ATOM 847 O O . THR A 1 110 ? 30.353 12.343 -55.715 1.00 32.34 110 THR A O 1
ATOM 850 N N . GLN A 1 111 ? 29.369 10.672 -54.594 1.00 30.75 111 GLN A N 1
ATOM 851 C CA . GLN A 1 111 ? 28.159 11.411 -54.239 1.00 30.75 111 GLN A CA 1
ATOM 852 C C . GLN A 1 111 ? 28.257 11.811 -52.766 1.00 30.75 111 GLN A C 1
ATOM 854 O O . GLN A 1 111 ? 28.202 10.972 -51.869 1.00 30.75 111 GLN A O 1
ATOM 859 N N . GLN A 1 112 ? 28.437 13.113 -52.526 1.00 34.38 112 GLN A N 1
ATOM 860 C CA . GLN A 1 112 ? 28.177 13.732 -51.230 1.00 34.38 112 GLN A CA 1
ATOM 861 C C . GLN A 1 112 ? 26.692 13.534 -50.906 1.00 34.38 112 GLN A C 1
ATOM 863 O O . GLN A 1 112 ? 25.828 14.203 -51.466 1.00 34.38 112 GLN A O 1
ATOM 868 N N . LEU A 1 113 ? 26.400 12.569 -50.038 1.00 34.84 113 LEU A N 1
ATOM 869 C CA . LEU A 1 113 ? 25.076 12.375 -49.463 1.00 34.84 113 LEU A CA 1
ATOM 870 C C . LEU A 1 113 ? 24.905 13.356 -48.300 1.00 34.84 113 LEU A C 1
ATOM 872 O O . LEU A 1 113 ? 25.675 13.339 -47.341 1.00 34.84 113 LEU A O 1
ATOM 876 N N . ASN A 1 114 ? 23.899 14.218 -48.443 1.00 32.84 114 ASN A N 1
ATOM 877 C CA . ASN A 1 114 ? 23.433 15.207 -47.475 1.00 32.84 114 ASN A CA 1
ATOM 878 C C . ASN A 1 114 ? 23.352 14.619 -46.055 1.00 32.84 114 ASN A C 1
ATOM 880 O O . ASN A 1 114 ? 22.605 13.671 -45.809 1.00 32.84 114 ASN A O 1
ATOM 884 N N . SER A 1 115 ? 24.111 15.195 -45.123 1.00 36.81 115 SER A N 1
ATOM 885 C CA . SER A 1 115 ? 24.290 14.701 -43.753 1.00 36.81 115 SER A CA 1
ATOM 886 C C . SER A 1 115 ? 23.252 15.182 -42.734 1.00 36.81 115 SER A C 1
ATOM 888 O O . SER A 1 115 ? 23.380 14.833 -41.564 1.00 36.81 115 SER A O 1
ATOM 890 N N . ASP A 1 116 ? 22.226 15.947 -43.125 1.00 38.12 116 ASP A N 1
ATOM 891 C CA . ASP A 1 116 ? 21.564 16.831 -42.148 1.00 38.12 116 ASP A CA 1
ATOM 892 C C . ASP A 1 116 ? 20.063 16.582 -41.884 1.00 38.12 116 ASP A C 1
ATOM 894 O O . ASP A 1 116 ? 19.499 17.252 -41.025 1.00 38.12 116 ASP A O 1
ATOM 898 N N . GLU A 1 117 ? 19.405 15.585 -42.496 1.00 37.97 117 GLU A N 1
ATOM 899 C CA . GLU A 1 117 ? 17.947 15.374 -42.293 1.00 37.97 117 GLU A CA 1
ATOM 900 C C . GLU A 1 117 ? 17.528 14.100 -41.524 1.00 37.97 117 GLU A C 1
ATOM 902 O O . GLU A 1 117 ? 16.359 13.958 -41.179 1.00 37.97 117 GLU A O 1
ATOM 907 N N . ASN A 1 118 ? 18.450 13.200 -41.149 1.00 40.12 118 ASN A N 1
ATOM 908 C CA . ASN A 1 118 ? 18.104 11.926 -40.477 1.00 40.12 118 ASN A CA 1
ATOM 909 C C . ASN A 1 118 ? 18.542 11.799 -39.000 1.00 40.12 118 ASN A C 1
ATOM 911 O O . ASN A 1 118 ? 18.422 10.725 -38.406 1.00 40.12 118 ASN A O 1
ATOM 915 N N . SER A 1 119 ? 19.033 12.865 -38.363 1.00 45.25 119 SER A N 1
ATOM 916 C CA . SER A 1 119 ? 19.660 12.779 -37.028 1.00 45.25 119 SER A CA 1
ATOM 917 C C . SER A 1 119 ? 18.683 12.627 -35.848 1.00 45.25 119 SER A C 1
ATOM 919 O O . SER A 1 119 ? 19.088 12.163 -34.783 1.00 45.25 119 SER A O 1
ATOM 921 N N . ASN A 1 120 ? 17.391 12.938 -36.019 1.00 48.03 120 ASN A N 1
ATOM 922 C CA . ASN A 1 120 ? 16.423 12.954 -34.909 1.00 48.03 120 ASN A CA 1
ATOM 923 C C . ASN A 1 120 ? 15.624 11.655 -34.703 1.00 48.03 120 ASN A C 1
ATOM 925 O O . ASN A 1 120 ? 14.961 11.501 -33.677 1.00 48.03 120 ASN A O 1
ATOM 929 N N . HIS A 1 121 ? 15.687 10.684 -35.618 1.00 52.44 121 HIS A N 1
ATOM 930 C CA . HIS A 1 121 ? 14.943 9.424 -35.468 1.00 52.44 121 HIS A CA 1
ATOM 931 C C . HIS A 1 121 ? 15.619 8.385 -34.556 1.00 52.44 121 HIS A C 1
ATOM 933 O O . HIS A 1 121 ? 15.059 7.309 -34.351 1.00 52.44 121 HIS A O 1
ATOM 939 N N . ASN A 1 122 ? 16.767 8.699 -33.950 1.00 60.00 122 ASN A N 1
ATOM 940 C CA . ASN A 1 122 ? 17.569 7.727 -33.195 1.00 60.00 122 ASN A CA 1
ATOM 941 C C . ASN A 1 122 ? 17.847 8.085 -31.734 1.00 60.00 122 ASN A C 1
ATOM 943 O O . ASN A 1 122 ? 18.657 7.425 -31.088 1.00 60.00 122 ASN A O 1
ATOM 947 N N . VAL A 1 123 ? 17.166 9.086 -31.180 1.00 77.12 123 VAL A N 1
ATOM 948 C CA . VAL A 1 123 ? 17.413 9.480 -29.791 1.00 77.12 123 VAL A CA 1
ATOM 949 C C . VAL A 1 123 ? 16.544 8.656 -28.839 1.00 77.12 123 VAL A C 1
ATOM 951 O O . VAL A 1 123 ? 15.316 8.648 -28.940 1.00 77.12 123 VAL A O 1
ATOM 954 N N . ALA A 1 124 ? 17.200 7.950 -27.920 1.00 87.94 124 ALA A N 1
ATOM 955 C CA . ALA A 1 124 ? 16.570 7.295 -26.783 1.00 87.94 124 ALA A CA 1
ATOM 956 C C . ALA A 1 124 ? 16.924 8.046 -25.498 1.00 87.94 124 ALA A C 1
ATOM 958 O O . ALA A 1 124 ? 18.074 8.435 -25.292 1.00 87.94 124 ALA A O 1
ATOM 959 N N . PHE A 1 125 ? 15.938 8.220 -24.627 1.00 93.56 125 PHE A N 1
ATOM 960 C CA . PHE A 1 125 ? 16.059 8.972 -23.389 1.00 93.56 125 PHE A CA 1
ATOM 961 C C . PHE A 1 125 ? 15.728 8.100 -22.185 1.00 93.56 125 PHE A C 1
ATOM 963 O O . PHE A 1 125 ? 14.901 7.186 -22.243 1.00 93.56 125 PHE A O 1
ATOM 970 N N . GLY A 1 126 ? 16.361 8.432 -21.069 1.00 93.81 126 GLY A N 1
ATOM 971 C CA . GLY A 1 126 ? 16.058 7.881 -19.762 1.00 93.81 126 GLY A CA 1
ATOM 972 C C . GLY A 1 126 ? 15.650 9.007 -18.832 1.00 93.81 126 GLY A C 1
ATOM 973 O O . GLY A 1 126 ? 16.306 10.046 -18.805 1.00 93.81 126 GLY A O 1
ATOM 974 N N . LEU A 1 127 ? 14.590 8.799 -18.059 1.00 95.50 127 LEU A N 1
ATOM 975 C CA . LEU A 1 127 ? 14.216 9.707 -16.984 1.00 95.50 127 LEU A CA 1
ATOM 976 C C . LEU A 1 127 ? 13.999 8.906 -15.704 1.00 95.50 127 LEU A C 1
ATOM 978 O O . LEU A 1 127 ? 13.296 7.897 -15.682 1.00 95.50 127 LEU A O 1
ATOM 982 N N . THR A 1 128 ? 14.613 9.368 -14.621 1.00 94.06 128 THR A N 1
ATOM 983 C CA . THR A 1 128 ? 14.443 8.758 -13.306 1.00 94.06 128 THR A CA 1
ATOM 984 C C . THR A 1 128 ? 13.625 9.645 -12.393 1.00 94.06 128 THR A C 1
ATOM 986 O O . THR A 1 128 ? 13.874 10.847 -12.314 1.00 94.06 128 THR A O 1
ATOM 989 N N . VAL A 1 129 ? 12.704 9.038 -11.652 1.00 91.62 129 VAL A N 1
ATOM 990 C CA . VAL A 1 129 ? 11.936 9.704 -10.598 1.00 91.62 129 VAL A CA 1
ATOM 991 C C . VAL A 1 129 ? 12.549 9.403 -9.227 1.00 91.62 129 VAL A C 1
ATOM 993 O O . VAL A 1 129 ? 13.080 8.305 -9.014 1.00 91.62 129 VAL A O 1
ATOM 996 N N . PRO A 1 130 ? 12.517 10.357 -8.280 1.00 87.12 130 PRO A N 1
ATOM 997 C CA . PRO A 1 130 ? 13.055 10.132 -6.947 1.00 87.12 130 PRO A CA 1
ATOM 998 C C . PRO A 1 130 ? 12.280 9.027 -6.226 1.00 87.12 130 PRO A C 1
ATOM 1000 O O . PRO A 1 130 ? 11.062 8.898 -6.360 1.00 87.12 130 PRO A O 1
ATOM 1003 N N . LEU A 1 131 ? 12.992 8.239 -5.422 1.00 83.75 131 LEU A N 1
ATOM 1004 C CA . LEU A 1 131 ? 12.358 7.256 -4.555 1.00 83.75 131 LEU A CA 1
ATOM 1005 C C . LEU A 1 131 ? 11.547 7.957 -3.462 1.00 83.75 131 LEU A C 1
ATOM 1007 O O . LEU A 1 131 ? 11.980 8.951 -2.876 1.00 83.75 131 LEU A O 1
ATOM 1011 N N . LEU A 1 132 ? 10.382 7.394 -3.151 1.00 81.94 132 LEU A N 1
ATOM 1012 C CA . LEU A 1 132 ? 9.612 7.801 -1.984 1.00 81.94 132 LEU A CA 1
ATOM 1013 C C . LEU A 1 132 ? 10.359 7.344 -0.732 1.00 81.94 132 LEU A C 1
ATOM 1015 O O . LEU A 1 132 ? 10.443 6.150 -0.440 1.00 81.94 132 LEU A O 1
ATOM 1019 N N . THR A 1 133 ? 10.923 8.304 -0.013 1.00 72.75 133 THR A N 1
ATOM 1020 C CA . THR A 1 133 ? 11.603 8.089 1.263 1.00 72.75 133 THR A CA 1
ATOM 1021 C C . THR A 1 133 ? 10.939 8.890 2.372 1.00 72.75 133 THR A C 1
ATOM 1023 O O . THR A 1 133 ? 10.317 9.929 2.107 1.00 72.75 133 THR A O 1
ATOM 1026 N N . THR A 1 134 ? 11.072 8.401 3.603 1.00 67.62 134 THR A N 1
ATOM 1027 C CA . THR A 1 134 ? 10.801 9.167 4.823 1.00 67.62 134 THR A CA 1
ATOM 1028 C C . THR A 1 134 ? 11.924 10.180 5.068 1.00 67.62 134 THR A C 1
ATOM 1030 O O . THR A 1 134 ? 12.983 10.125 4.432 1.00 67.62 134 THR A O 1
ATOM 1033 N N . ARG A 1 135 ? 11.731 11.089 6.032 1.00 65.62 135 ARG A N 1
ATOM 1034 C CA . ARG A 1 135 ? 12.772 12.025 6.493 1.00 65.62 135 ARG A CA 1
ATOM 1035 C C . ARG A 1 135 ? 14.044 11.319 6.982 1.00 65.62 135 ARG A C 1
ATOM 1037 O O . ARG A 1 135 ? 15.133 11.869 6.871 1.00 65.62 135 ARG A O 1
ATOM 1044 N N . GLU A 1 136 ? 13.895 10.104 7.497 1.00 61.62 136 GLU A N 1
ATOM 1045 C CA . GLU A 1 136 ? 14.980 9.247 7.990 1.00 61.62 136 GLU A CA 1
ATOM 1046 C C . GLU A 1 136 ? 15.673 8.468 6.856 1.00 61.62 136 GLU A C 1
ATOM 1048 O O . GLU A 1 136 ? 16.611 7.715 7.096 1.00 61.62 136 GLU A O 1
ATOM 1053 N N . GLY A 1 137 ? 15.238 8.658 5.604 1.00 63.72 137 GLY A N 1
ATOM 1054 C CA . GLY A 1 137 ? 15.812 8.009 4.425 1.00 63.72 137 GLY A CA 1
ATOM 1055 C C . GLY A 1 137 ? 15.280 6.599 4.161 1.00 63.72 137 GLY A C 1
ATOM 1056 O O . GLY A 1 137 ? 15.676 5.978 3.173 1.00 63.72 137 GLY A O 1
ATOM 1057 N N . GLU A 1 138 ? 14.356 6.094 4.981 1.00 67.12 138 GLU A N 1
ATOM 1058 C CA . GLU A 1 138 ? 13.747 4.782 4.766 1.00 67.12 138 GLU A CA 1
ATOM 1059 C C . GLU A 1 138 ? 12.835 4.797 3.535 1.00 67.12 138 GLU A C 1
ATOM 1061 O O . GLU A 1 138 ? 12.044 5.723 3.342 1.00 67.12 138 GLU A O 1
ATOM 1066 N N . LYS A 1 139 ? 12.916 3.758 2.692 1.00 67.19 139 LYS A N 1
ATOM 1067 C CA . LYS A 1 139 ? 12.032 3.617 1.525 1.00 67.19 139 LYS A CA 1
ATOM 1068 C C . LYS A 1 139 ? 10.591 3.394 1.997 1.00 67.19 139 LYS A C 1
ATOM 1070 O O . LYS A 1 139 ? 10.316 2.454 2.747 1.00 67.19 139 LYS A O 1
ATOM 1075 N N . PHE A 1 140 ? 9.669 4.218 1.508 1.00 69.25 140 PHE A N 1
ATOM 1076 C CA . PHE A 1 140 ? 8.245 4.104 1.803 1.00 69.25 140 PHE A CA 1
ATOM 1077 C C . PHE A 1 140 ? 7.732 2.713 1.391 1.00 69.25 140 PHE A C 1
ATOM 1079 O O . PHE A 1 140 ? 7.950 2.274 0.261 1.00 69.25 140 PHE A O 1
ATOM 1086 N N . GLY A 1 141 ? 7.088 2.000 2.319 1.00 62.16 141 GLY A N 1
ATOM 1087 C CA . GLY A 1 141 ? 6.446 0.708 2.049 1.00 62.16 141 GLY A CA 1
ATOM 1088 C C . GLY A 1 141 ? 7.363 -0.521 1.932 1.00 62.16 141 GLY A C 1
ATOM 1089 O O . GLY A 1 141 ? 6.895 -1.545 1.443 1.00 62.16 141 GLY A O 1
ATOM 1090 N N . LYS A 1 142 ? 8.642 -0.472 2.350 1.00 57.75 142 LYS A N 1
ATOM 1091 C CA . LYS A 1 142 ? 9.575 -1.624 2.235 1.00 57.75 142 LYS A CA 1
ATOM 1092 C C . LYS A 1 142 ? 9.908 -2.384 3.525 1.00 57.75 142 LYS A C 1
ATOM 1094 O O . LYS A 1 142 ? 10.589 -3.404 3.443 1.00 57.75 142 LYS A O 1
ATOM 1099 N N . SER A 1 143 ? 9.446 -1.961 4.700 1.00 46.59 143 SER A N 1
ATOM 1100 C CA . SER A 1 143 ? 9.663 -2.729 5.936 1.00 46.59 143 SER A CA 1
ATOM 1101 C C . SER A 1 143 ? 8.675 -3.900 6.048 1.00 46.59 143 SER A C 1
ATOM 1103 O O . SER A 1 143 ? 7.488 -3.756 5.742 1.00 46.59 143 SER A O 1
ATOM 1105 N N . ALA A 1 144 ? 9.154 -5.065 6.501 1.00 34.59 144 ALA A N 1
ATOM 1106 C CA . ALA A 1 144 ? 8.302 -6.200 6.855 1.00 34.59 144 ALA A CA 1
ATOM 1107 C C . ALA A 1 144 ? 7.272 -5.740 7.906 1.00 34.59 144 ALA A C 1
ATOM 1109 O O . ALA A 1 144 ? 7.641 -5.351 9.010 1.00 34.59 144 ALA A O 1
ATOM 1110 N N . GLY A 1 145 ? 5.991 -5.703 7.524 1.00 53.53 145 GLY A N 1
ATOM 1111 C CA . GLY A 1 145 ? 4.887 -5.189 8.350 1.00 53.53 145 GLY A CA 1
ATOM 1112 C C . GLY A 1 145 ? 4.396 -3.768 8.020 1.00 53.53 145 GLY A C 1
ATOM 1113 O O . GLY A 1 145 ? 3.389 -3.343 8.578 1.00 53.53 145 GLY A O 1
ATOM 1114 N N . ASN A 1 146 ? 5.047 -3.045 7.099 1.00 63.00 146 ASN A N 1
ATOM 1115 C CA . ASN A 1 146 ? 4.693 -1.667 6.715 1.00 63.00 146 ASN A CA 1
ATOM 1116 C C . ASN A 1 146 ? 4.456 -1.462 5.210 1.00 63.00 146 ASN A C 1
ATOM 1118 O O . ASN A 1 146 ? 4.239 -0.327 4.782 1.00 63.00 146 ASN A O 1
ATOM 1122 N N . ALA A 1 147 ? 4.482 -2.529 4.409 1.00 78.94 147 ALA A N 1
ATOM 1123 C CA . ALA A 1 147 ? 4.074 -2.460 3.011 1.00 78.94 147 ALA A CA 1
ATOM 1124 C C . ALA A 1 147 ? 2.615 -1.992 2.898 1.00 78.94 147 ALA A C 1
ATOM 1126 O O . ALA A 1 147 ? 1.745 -2.467 3.627 1.00 78.94 147 ALA A O 1
ATOM 1127 N N . VAL A 1 148 ? 2.371 -1.048 1.990 1.00 87.31 148 VAL A N 1
ATOM 1128 C CA . VAL A 1 148 ? 1.032 -0.571 1.633 1.00 87.31 148 VAL A CA 1
ATOM 1129 C C . VAL A 1 148 ? 0.736 -1.135 0.252 1.00 87.31 148 VAL A C 1
ATOM 1131 O O . VAL A 1 148 ? 1.310 -0.684 -0.739 1.00 87.31 148 VAL A O 1
ATOM 1134 N N . TRP A 1 149 ? -0.087 -2.177 0.202 1.00 91.00 149 TRP A N 1
ATOM 1135 C CA . TRP A 1 149 ? -0.435 -2.840 -1.048 1.00 91.00 149 TRP A CA 1
ATOM 1136 C C . TRP A 1 149 ? -1.548 -2.071 -1.761 1.00 91.00 149 TRP A C 1
ATOM 1138 O O . TRP A 1 149 ? -2.395 -1.459 -1.118 1.00 91.00 149 TRP A O 1
ATOM 1148 N N . LEU A 1 150 ? -1.548 -2.110 -3.094 1.00 94.12 150 LEU A N 1
ATOM 1149 C CA . LEU A 1 150 ? -2.641 -1.548 -3.899 1.00 94.12 150 LEU A CA 1
ATOM 1150 C C . LEU A 1 150 ? -3.843 -2.503 -3.983 1.00 94.12 150 LEU A C 1
ATOM 1152 O O . LEU A 1 150 ? -4.950 -2.080 -4.300 1.00 94.12 150 LEU A O 1
ATOM 1156 N N . ASP A 1 151 ? -3.622 -3.796 -3.724 1.00 93.31 151 ASP A N 1
ATOM 1157 C CA . ASP A 1 151 ? -4.676 -4.807 -3.700 1.00 93.31 151 ASP A CA 1
ATOM 1158 C C . ASP A 1 151 ? -5.520 -4.653 -2.418 1.00 93.31 151 ASP A C 1
ATOM 1160 O O . ASP A 1 151 ? -4.965 -4.778 -1.317 1.00 93.31 151 ASP A O 1
ATOM 1164 N N . PRO A 1 152 ? -6.844 -4.428 -2.531 1.00 93.50 152 PRO A N 1
ATOM 1165 C CA . PRO A 1 152 ? -7.726 -4.252 -1.379 1.00 93.50 152 PRO A CA 1
ATOM 1166 C C . PRO A 1 152 ? -7.812 -5.481 -0.459 1.00 93.50 152 PRO A C 1
ATOM 1168 O O . PRO A 1 152 ? -8.248 -5.342 0.679 1.00 93.50 152 PRO A O 1
ATOM 1171 N N . ASN A 1 153 ? -7.396 -6.668 -0.912 1.00 91.12 153 ASN A N 1
ATOM 1172 C CA . ASN A 1 153 ? -7.357 -7.878 -0.082 1.00 91.12 153 ASN A CA 1
ATOM 1173 C C . ASN A 1 153 ? -6.091 -7.976 0.781 1.00 91.12 153 ASN A C 1
ATOM 1175 O O . ASN A 1 153 ? -6.052 -8.743 1.741 1.00 91.12 153 ASN A O 1
ATOM 1179 N N . LEU A 1 154 ? -5.040 -7.227 0.432 1.00 90.31 154 LEU A N 1
ATOM 1180 C CA . LEU A 1 154 ? -3.787 -7.170 1.193 1.00 90.31 154 LEU A CA 1
ATOM 1181 C C . LEU A 1 154 ? -3.696 -5.903 2.048 1.00 90.31 154 LEU A C 1
ATOM 1183 O O . LEU A 1 154 ? -3.046 -5.891 3.093 1.00 90.31 154 LEU A O 1
ATOM 1187 N N . THR A 1 155 ? -4.307 -4.811 1.601 1.00 92.25 155 THR A N 1
ATOM 1188 C CA . THR A 1 155 ? -4.474 -3.583 2.380 1.00 92.25 155 THR A CA 1
ATOM 1189 C C . THR A 1 155 ? -5.848 -3.021 2.066 1.00 92.25 155 THR A C 1
ATOM 1191 O O . THR A 1 155 ? -6.068 -2.497 0.978 1.00 92.25 155 THR A O 1
ATOM 1194 N N . SER A 1 156 ? -6.778 -3.145 3.013 1.00 94.56 156 SER A N 1
ATOM 1195 C CA . SER A 1 156 ? -8.154 -2.691 2.797 1.00 94.56 156 SER A CA 1
ATOM 1196 C C . SER A 1 156 ? -8.208 -1.179 2.539 1.00 94.56 156 SER A C 1
ATOM 1198 O O . SER A 1 156 ? -7.343 -0.446 3.032 1.00 94.56 156 SER A O 1
ATOM 1200 N N . PRO A 1 157 ? -9.240 -0.659 1.845 1.00 96.25 157 PRO A N 1
ATOM 1201 C CA . PRO A 1 157 ? -9.360 0.776 1.584 1.00 96.25 157 PRO A CA 1
ATOM 1202 C C . PRO A 1 157 ? -9.304 1.640 2.853 1.00 96.25 157 PRO A C 1
ATOM 1204 O O . PRO A 1 157 ? -8.712 2.720 2.845 1.00 96.25 157 PRO A O 1
ATOM 1207 N N . VAL A 1 158 ? -9.864 1.155 3.970 1.00 95.00 158 VAL A N 1
ATOM 1208 C CA . VAL A 1 158 ? -9.799 1.845 5.269 1.00 95.00 158 VAL A CA 1
ATOM 1209 C C . VAL A 1 158 ? -8.357 1.947 5.761 1.00 95.00 158 VAL A C 1
ATOM 1211 O O . VAL A 1 158 ? -7.917 3.026 6.149 1.00 95.00 158 VAL A O 1
ATOM 1214 N N . GLU A 1 159 ? -7.597 0.854 5.735 1.00 93.00 159 GLU A N 1
ATOM 1215 C CA . GLU A 1 159 ? -6.193 0.861 6.162 1.00 93.00 159 GLU A CA 1
ATOM 1216 C C . GLU A 1 159 ? -5.312 1.677 5.224 1.00 93.00 159 GLU A C 1
ATOM 1218 O O . GLU A 1 159 ? -4.473 2.439 5.704 1.00 93.00 159 GLU A O 1
ATOM 1223 N N . PHE A 1 160 ? -5.530 1.560 3.914 1.00 94.50 160 PHE A N 1
ATOM 1224 C CA . PHE A 1 160 ? -4.833 2.335 2.897 1.00 94.50 160 PHE A CA 1
ATOM 1225 C C . PHE A 1 160 ? -4.989 3.834 3.177 1.00 94.50 160 PHE A C 1
ATOM 1227 O O . PHE A 1 160 ? -4.004 4.539 3.394 1.00 94.50 160 PHE A O 1
ATOM 1234 N N . TYR A 1 161 ? -6.230 4.303 3.314 1.00 95.31 161 TYR A N 1
ATOM 1235 C CA . TYR A 1 161 ? -6.535 5.693 3.645 1.00 95.31 161 TYR A CA 1
ATOM 1236 C C . TYR A 1 161 ? -5.920 6.119 4.986 1.00 95.31 161 TYR A C 1
ATOM 1238 O O . TYR A 1 161 ? -5.308 7.184 5.092 1.00 95.31 161 TYR A O 1
ATOM 1246 N N . GLN A 1 162 ? -6.019 5.274 6.017 1.00 92.44 162 GLN A N 1
ATOM 1247 C CA . GLN A 1 162 ? -5.456 5.557 7.340 1.00 92.44 162 GLN A CA 1
ATOM 1248 C C . GLN A 1 162 ? -3.922 5.659 7.336 1.00 92.44 162 GLN A C 1
ATOM 1250 O O . GLN A 1 162 ? -3.362 6.458 8.092 1.00 92.44 162 GLN A O 1
ATOM 1255 N N . LYS A 1 163 ? -3.225 4.918 6.463 1.00 90.94 163 LYS A N 1
ATOM 1256 C C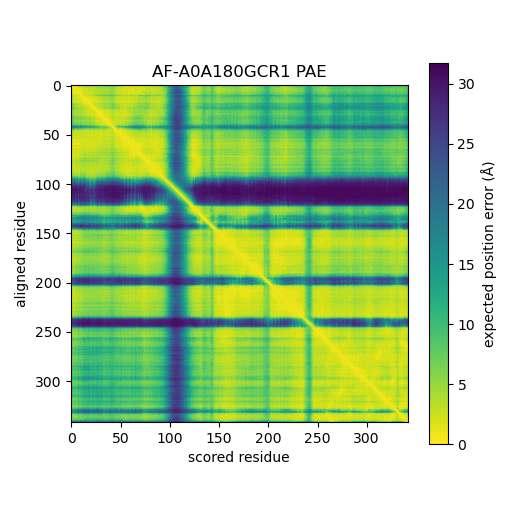A . LYS A 1 163 ? -1.773 5.061 6.272 1.00 90.94 163 LYS A CA 1
ATOM 1257 C C . LYS A 1 163 ? -1.432 6.460 5.757 1.00 90.94 163 LYS A C 1
ATOM 1259 O O . LYS A 1 163 ? -0.580 7.112 6.361 1.00 90.94 163 LYS A O 1
ATOM 1264 N N . PHE A 1 164 ? -2.140 6.972 4.749 1.00 92.31 164 PHE A N 1
ATOM 1265 C CA . PHE A 1 164 ? -1.925 8.340 4.251 1.00 92.31 164 PHE A CA 1
ATOM 1266 C C . PHE A 1 164 ? -2.346 9.420 5.255 1.00 92.31 164 PHE A C 1
ATOM 1268 O O . PHE A 1 164 ? -1.642 10.415 5.423 1.00 92.31 164 PHE A O 1
ATOM 1275 N N . MET A 1 165 ? -3.413 9.182 6.022 1.00 91.12 165 MET A N 1
ATOM 1276 C CA . MET A 1 165 ? -3.820 10.062 7.125 1.00 91.12 165 MET A CA 1
ATOM 1277 C C . MET A 1 165 ? -2.767 10.187 8.230 1.00 91.12 165 MET A C 1
ATOM 1279 O O . MET A 1 165 ? -2.762 11.175 8.970 1.00 91.12 165 MET A O 1
ATOM 1283 N N . SER A 1 166 ? -1.904 9.180 8.383 1.00 88.12 166 SER A N 1
ATOM 1284 C CA . SER A 1 166 ? -0.852 9.144 9.402 1.00 88.12 166 SER A CA 1
ATOM 1285 C C . SER A 1 166 ? 0.448 9.836 8.984 1.00 88.12 166 SER A C 1
ATOM 1287 O O . SER A 1 166 ? 1.359 9.946 9.804 1.00 88.12 166 SER A O 1
ATOM 1289 N N . ILE A 1 167 ? 0.535 10.320 7.741 1.00 86.75 167 ILE A N 1
ATOM 1290 C CA . ILE A 1 167 ? 1.754 10.925 7.205 1.00 86.75 167 ILE A CA 1
ATOM 1291 C C . ILE A 1 167 ? 2.078 12.230 7.953 1.00 86.75 167 ILE A C 1
ATOM 1293 O O . ILE A 1 167 ? 1.189 13.071 8.136 1.00 86.75 167 ILE A O 1
ATOM 1297 N N . PRO A 1 168 ? 3.338 12.419 8.396 1.00 85.31 168 PRO A N 1
ATOM 1298 C CA . PRO A 1 168 ? 3.745 13.628 9.103 1.00 85.31 168 PRO A CA 1
ATOM 1299 C C . PRO A 1 168 ? 3.588 14.896 8.258 1.00 85.31 168 PRO A C 1
ATOM 1301 O O . PRO A 1 168 ? 3.791 14.876 7.042 1.00 85.31 168 PRO A O 1
ATOM 1304 N N . ASP A 1 169 ? 3.348 16.026 8.926 1.00 83.44 169 ASP A N 1
ATOM 1305 C CA . ASP A 1 169 ? 3.246 17.349 8.289 1.00 83.44 169 ASP A CA 1
ATOM 1306 C C . ASP A 1 169 ? 4.492 17.712 7.466 1.00 83.44 169 ASP A C 1
ATOM 1308 O O . ASP A 1 169 ? 4.393 18.408 6.455 1.00 83.44 169 ASP A O 1
ATOM 1312 N N . SER A 1 170 ? 5.670 17.215 7.864 1.00 83.25 170 SER A N 1
ATOM 1313 C CA . SER A 1 170 ? 6.925 17.461 7.145 1.00 83.25 170 SER A CA 1
ATOM 1314 C C . SER A 1 170 ? 6.977 16.799 5.765 1.00 83.25 170 SER A C 1
ATOM 1316 O O . SER A 1 170 ? 7.689 17.288 4.895 1.00 83.25 170 SER A O 1
ATOM 1318 N N . GLU A 1 171 ? 6.227 15.712 5.551 1.00 86.31 171 GLU A N 1
ATOM 1319 C CA . GLU A 1 171 ? 6.269 14.917 4.315 1.00 86.31 171 GLU A CA 1
ATOM 1320 C C . GLU A 1 171 ? 5.019 15.095 3.445 1.00 86.31 171 GLU A C 1
ATOM 1322 O O . GLU A 1 171 ? 5.093 14.951 2.225 1.00 86.31 171 GLU A O 1
ATOM 1327 N N . VAL A 1 172 ? 3.868 15.433 4.038 1.00 89.94 172 VAL A N 1
ATOM 1328 C CA . VAL A 1 172 ? 2.576 15.455 3.327 1.00 89.94 172 VAL A CA 1
ATOM 1329 C C . VAL A 1 172 ? 2.590 16.354 2.085 1.00 89.94 172 VAL A C 1
ATOM 1331 O O . VAL A 1 172 ? 2.061 15.975 1.044 1.00 89.94 172 VAL A O 1
ATOM 1334 N N . ARG A 1 173 ? 3.272 17.507 2.146 1.00 91.75 173 ARG A N 1
ATOM 1335 C CA . ARG A 1 173 ? 3.393 18.446 1.015 1.00 91.75 173 ARG A CA 1
ATOM 1336 C C . ARG A 1 173 ? 4.160 17.843 -0.161 1.00 91.75 173 ARG A C 1
ATOM 1338 O O . ARG A 1 173 ? 3.759 18.001 -1.310 1.00 91.75 173 ARG A O 1
ATOM 1345 N N . LYS A 1 174 ? 5.256 17.138 0.134 1.00 90.75 174 LYS A N 1
ATOM 1346 C CA . LYS A 1 174 ? 6.066 16.422 -0.861 1.00 90.75 174 LYS A CA 1
ATOM 1347 C C . LYS A 1 174 ? 5.235 15.324 -1.516 1.00 90.75 174 LYS A C 1
ATOM 1349 O O . LYS A 1 174 ? 5.239 15.207 -2.735 1.00 90.75 174 LYS A O 1
ATOM 1354 N N . TYR A 1 175 ? 4.501 14.549 -0.723 1.00 92.25 175 TYR A N 1
ATOM 1355 C CA . TYR A 1 175 ? 3.700 13.447 -1.247 1.00 92.25 175 TYR A CA 1
ATOM 1356 C C . TYR A 1 175 ? 2.486 13.907 -2.047 1.00 92.25 175 TYR A C 1
ATOM 1358 O O . TYR A 1 175 ? 2.198 13.281 -3.058 1.00 92.25 175 TYR A O 1
ATOM 1366 N N . LEU A 1 176 ? 1.845 15.023 -1.687 1.00 95.38 176 LEU A N 1
ATOM 1367 C CA . LEU A 1 176 ? 0.806 15.636 -2.522 1.00 95.38 176 LEU A CA 1
ATOM 1368 C C . LEU A 1 176 ? 1.334 15.936 -3.931 1.00 95.38 176 LEU A C 1
ATOM 1370 O O . LEU A 1 176 ? 0.761 15.469 -4.903 1.00 95.38 176 LEU A O 1
ATOM 1374 N N . LYS A 1 177 ? 2.496 16.592 -4.046 1.00 94.31 177 LYS A N 1
ATOM 1375 C CA . LYS A 1 177 ? 3.110 16.894 -5.354 1.00 94.31 177 LYS A CA 1
ATOM 1376 C C . LYS A 1 177 ? 3.521 15.650 -6.153 1.00 94.31 177 LYS A C 1
ATOM 1378 O O . LYS A 1 177 ? 3.655 15.732 -7.367 1.00 94.31 177 LYS A O 1
ATOM 1383 N N . MET A 1 178 ? 3.796 14.528 -5.484 1.00 93.12 178 MET A N 1
ATOM 1384 C CA . MET A 1 178 ? 4.317 13.311 -6.122 1.00 93.12 178 MET A CA 1
ATOM 1385 C C . MET A 1 178 ? 3.244 12.268 -6.451 1.00 93.12 178 MET A C 1
ATOM 1387 O O . MET A 1 178 ? 3.466 11.455 -7.344 1.00 93.12 178 MET A O 1
ATOM 1391 N N . LEU A 1 179 ? 2.143 12.228 -5.696 1.00 94.94 179 LEU A N 1
ATOM 1392 C CA . LEU A 1 179 ? 1.178 11.122 -5.715 1.00 94.94 179 LEU A CA 1
ATOM 1393 C C . LEU A 1 179 ? -0.227 11.529 -6.158 1.00 94.94 179 LEU A C 1
ATOM 1395 O O . LEU A 1 179 ? -1.082 10.653 -6.277 1.00 94.94 179 LEU A O 1
ATOM 1399 N N . THR A 1 180 ? -0.486 12.817 -6.381 1.00 96.75 180 THR A N 1
ATOM 1400 C CA . THR A 1 180 ? -1.799 13.298 -6.822 1.00 96.75 180 THR A CA 1
ATOM 1401 C C . THR A 1 180 ? -1.701 14.039 -8.150 1.00 96.75 180 THR A C 1
ATOM 1403 O O . THR A 1 180 ? -0.622 14.442 -8.585 1.00 96.75 180 THR A O 1
ATOM 1406 N N . PHE A 1 181 ? -2.851 14.206 -8.800 1.00 96.94 181 PHE A N 1
ATOM 1407 C CA . PHE A 1 181 ? -3.004 15.023 -10.007 1.00 96.94 181 PHE A CA 1
ATOM 1408 C C . PHE A 1 181 ? -3.602 16.404 -9.701 1.00 96.94 181 PHE A C 1
ATOM 1410 O O . PHE A 1 181 ? -4.062 17.089 -10.612 1.00 96.94 181 PHE A O 1
ATOM 1417 N N . VAL A 1 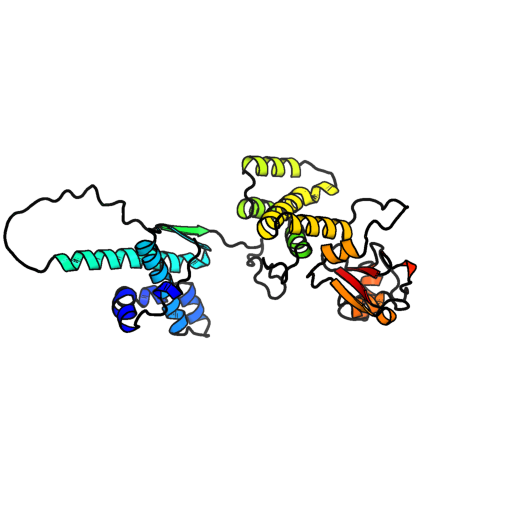182 ? -3.609 16.815 -8.428 1.00 96.69 182 VAL A N 1
ATOM 1418 C CA . VAL A 1 182 ? -4.102 18.137 -8.028 1.00 96.69 182 VAL A CA 1
ATOM 1419 C C . VAL A 1 182 ? -3.182 19.206 -8.636 1.00 96.69 182 VAL A C 1
ATOM 1421 O O . VAL A 1 182 ? -1.960 19.098 -8.475 1.00 96.69 182 VAL A O 1
ATOM 1424 N N . PRO A 1 183 ? -3.723 20.226 -9.329 1.00 97.38 183 PRO A N 1
ATOM 1425 C CA . PRO A 1 183 ? -2.927 21.306 -9.903 1.00 97.38 183 PRO A CA 1
ATOM 1426 C C . PRO A 1 183 ? -2.009 21.973 -8.875 1.00 97.38 183 PRO A C 1
ATOM 1428 O O . PRO A 1 183 ? -2.372 22.144 -7.709 1.00 97.38 183 PRO A O 1
ATOM 1431 N N . LEU A 1 184 ? -0.812 22.383 -9.305 1.00 95.31 184 LEU A N 1
ATOM 1432 C CA . LEU A 1 184 ? 0.179 22.976 -8.403 1.00 95.31 184 LEU A CA 1
ATOM 1433 C C . LEU A 1 184 ? -0.345 24.261 -7.759 1.00 95.31 184 LEU A C 1
ATOM 1435 O O . LEU A 1 184 ? -0.118 24.484 -6.574 1.00 95.31 184 LEU A O 1
ATOM 1439 N N . GLU A 1 185 ? -1.082 25.072 -8.511 1.00 95.81 185 GLU A N 1
ATOM 1440 C CA . GLU A 1 185 ? -1.689 26.310 -8.031 1.00 95.81 185 GLU A CA 1
ATOM 1441 C C . GLU A 1 185 ? -2.698 26.044 -6.903 1.00 95.81 185 GLU A C 1
ATOM 1443 O O . GLU A 1 185 ? -2.715 26.761 -5.903 1.00 95.81 185 GLU A O 1
ATOM 1448 N N . GLU A 1 186 ? -3.500 24.984 -7.030 1.00 95.31 186 GLU A N 1
ATOM 1449 C CA . GLU A 1 186 ? -4.466 24.557 -6.012 1.00 95.31 186 GLU A CA 1
ATOM 1450 C C . GLU A 1 186 ? -3.755 23.995 -4.772 1.00 95.31 186 GLU A C 1
ATOM 1452 O O . GLU A 1 186 ? -4.099 24.339 -3.639 1.00 95.31 186 GLU A O 1
ATOM 1457 N N . LEU A 1 187 ? -2.691 23.206 -4.961 1.00 94.56 187 LEU A N 1
ATOM 1458 C CA . LEU A 1 187 ? -1.869 22.726 -3.849 1.00 94.56 187 LEU A CA 1
ATOM 1459 C C . LEU A 1 187 ? -1.251 23.878 -3.049 1.00 94.56 187 LEU A C 1
ATOM 1461 O O . LEU A 1 187 ? -1.280 23.839 -1.818 1.00 94.56 187 LEU A O 1
ATOM 1465 N N . GLU A 1 188 ? -0.726 24.911 -3.711 1.00 92.94 188 GLU A N 1
ATOM 1466 C CA . GLU A 1 188 ? -0.172 26.077 -3.015 1.00 92.94 188 GLU A CA 1
ATOM 1467 C C . GLU A 1 188 ? -1.259 26.832 -2.220 1.00 92.94 188 GLU A C 1
ATOM 1469 O O . GLU A 1 188 ? -1.015 27.226 -1.078 1.00 92.94 188 GLU A O 1
ATOM 1474 N N . GLN A 1 189 ? -2.498 26.934 -2.722 1.00 91.56 189 GLN A N 1
ATOM 1475 C CA . GLN A 1 189 ? -3.621 27.497 -1.951 1.00 91.56 189 GLN A CA 1
ATOM 1476 C C . GLN A 1 189 ? -3.938 26.682 -0.690 1.00 91.56 189 GLN A C 1
ATOM 1478 O O . GLN A 1 189 ? -4.131 27.253 0.392 1.00 91.56 189 GLN A O 1
ATOM 1483 N N . HIS A 1 190 ? -3.949 25.350 -0.794 1.00 90.69 190 HIS A N 1
ATOM 1484 C CA . HIS A 1 190 ? -4.106 24.472 0.365 1.00 90.69 190 HIS A CA 1
ATOM 1485 C C . HIS A 1 190 ? -2.948 24.630 1.361 1.00 90.69 190 HIS A C 1
ATOM 1487 O O . HIS A 1 190 ? -3.170 24.653 2.575 1.00 90.69 190 HIS A O 1
ATOM 1493 N N . PHE A 1 191 ? -1.715 24.777 0.872 1.00 90.31 191 PHE A N 1
ATOM 1494 C CA . PHE A 1 191 ? -0.523 24.949 1.700 1.00 90.31 191 PHE A CA 1
ATOM 1495 C C . PHE A 1 191 ? -0.463 26.280 2.436 1.00 90.31 191 PHE A C 1
ATOM 1497 O O . PHE A 1 191 ? 0.083 26.313 3.543 1.00 90.31 191 PHE A O 1
ATOM 1504 N N . GLU A 1 192 ? -0.968 27.359 1.844 1.00 87.12 192 GLU A N 1
ATOM 1505 C CA . GLU A 1 192 ? -1.083 28.648 2.524 1.00 87.12 192 GLU A CA 1
ATOM 1506 C C . GLU A 1 192 ? -2.231 28.624 3.535 1.00 87.12 192 GLU A C 1
ATOM 1508 O O . GLU A 1 192 ? -2.037 28.964 4.702 1.00 87.12 192 GLU A O 1
ATOM 1513 N N . SER A 1 193 ? -3.395 28.099 3.142 1.00 83.06 193 SER A N 1
ATOM 1514 C CA . SER A 1 193 ? -4.557 27.968 4.033 1.00 83.06 193 SER A CA 1
ATOM 1515 C C . SER A 1 193 ? -4.233 27.149 5.287 1.00 83.06 193 SER A C 1
ATOM 1517 O O . SER A 1 193 ? -4.664 27.500 6.384 1.00 83.06 193 SER A O 1
ATOM 1519 N N . SER A 1 194 ? -3.407 26.102 5.161 1.00 80.69 194 SER A N 1
ATOM 1520 C CA . SER A 1 194 ? -3.005 25.261 6.294 1.00 80.69 194 SER A CA 1
ATOM 1521 C C . SER A 1 194 ? -2.088 25.966 7.307 1.00 80.69 194 SER A C 1
ATOM 1523 O O . SER A 1 194 ? -1.933 25.462 8.415 1.00 80.69 194 SER A O 1
ATOM 1525 N N . LYS A 1 195 ? -1.426 27.081 6.953 1.00 74.62 195 LYS A N 1
ATOM 1526 C CA . LYS A 1 195 ? -0.529 27.820 7.870 1.00 74.62 195 LYS A CA 1
ATOM 1527 C C . LYS A 1 195 ? -1.289 28.708 8.853 1.00 74.62 195 LYS A C 1
ATOM 1529 O O . LYS A 1 195 ? -0.765 29.016 9.918 1.00 74.62 195 LYS A O 1
ATOM 1534 N N . HIS A 1 196 ? -2.496 29.136 8.489 1.00 63.50 196 HIS A N 1
ATOM 1535 C CA . HIS A 1 196 ? -3.245 30.179 9.196 1.00 63.50 196 HIS A CA 1
ATOM 1536 C C . HIS A 1 196 ? -4.324 29.643 10.145 1.00 63.50 196 HIS A C 1
ATOM 1538 O O . HIS A 1 196 ? -5.131 30.413 10.665 1.00 63.50 196 HIS A O 1
ATOM 1544 N N . LEU A 1 197 ? -4.374 28.330 10.373 1.00 56.94 197 LEU A N 1
ATOM 1545 C CA . LEU A 1 197 ? -5.450 27.713 11.135 1.00 56.94 197 LEU A CA 1
ATOM 1546 C C . LEU A 1 197 ? -4.983 27.315 12.544 1.00 56.94 197 LEU A C 1
ATOM 1548 O O . LEU A 1 197 ? -4.489 26.217 12.774 1.00 56.94 197 LEU A O 1
ATOM 1552 N N . ASP A 1 198 ? -5.281 28.171 13.523 1.00 54.53 198 ASP A N 1
ATOM 1553 C CA . ASP A 1 198 ? -5.260 27.842 14.963 1.00 54.53 198 ASP A CA 1
ATOM 1554 C C . ASP A 1 198 ? -6.398 26.872 15.376 1.00 54.53 198 ASP A C 1
ATOM 1556 O O . ASP A 1 198 ? -6.653 26.637 16.560 1.00 54.53 198 ASP A O 1
ATOM 1560 N N . LYS A 1 199 ? -7.121 26.278 14.412 1.00 51.91 199 LYS A N 1
ATOM 1561 C CA . LYS A 1 199 ? -8.258 25.383 14.673 1.00 51.91 199 LYS A CA 1
ATOM 1562 C C . LYS A 1 199 ? -7.793 23.934 14.879 1.00 51.91 199 LYS A C 1
ATOM 1564 O O . LYS A 1 199 ? -7.120 23.392 14.002 1.00 51.91 199 LYS A O 1
ATOM 1569 N N . PRO A 1 200 ? -8.204 23.243 15.959 1.00 49.50 200 PRO A N 1
ATOM 1570 C CA . PRO A 1 200 ? -7.768 21.873 16.241 1.00 49.50 200 PRO A CA 1
ATOM 1571 C C . PRO A 1 200 ? -8.077 20.851 15.126 1.00 49.50 200 PRO A C 1
ATOM 1573 O O . PRO A 1 200 ? -7.264 19.950 14.919 1.00 49.50 200 PRO A O 1
ATOM 1576 N N . ASP A 1 201 ? -9.169 21.023 14.367 1.00 52.03 201 ASP A N 1
ATOM 1577 C CA . ASP A 1 201 ? -9.586 20.107 13.282 1.00 52.03 201 ASP A CA 1
ATOM 1578 C C . ASP A 1 201 ? -8.880 20.322 11.934 1.00 52.03 201 ASP A C 1
ATOM 1580 O O . ASP A 1 201 ? -8.910 19.437 11.073 1.00 52.03 201 ASP A O 1
ATOM 1584 N N . SER A 1 202 ? -8.212 21.467 11.766 1.00 58.72 202 SER A N 1
ATOM 1585 C CA . SER A 1 202 ? -7.479 21.820 10.541 1.00 58.72 202 SER A CA 1
ATOM 1586 C C . SER A 1 202 ? -6.114 21.142 10.422 1.00 58.72 202 SER A C 1
ATOM 1588 O O . SER A 1 202 ? -5.518 21.083 9.347 1.00 58.72 202 SER A O 1
ATOM 1590 N N . LYS A 1 203 ? -5.619 20.574 11.531 1.00 65.88 203 LYS A N 1
ATOM 1591 C CA . LYS A 1 203 ? -4.266 20.010 11.635 1.00 65.88 203 LYS A CA 1
ATOM 1592 C C . LYS A 1 203 ? -4.013 18.818 10.710 1.00 65.88 203 LYS A C 1
ATOM 1594 O O . LYS A 1 203 ? -2.895 18.327 10.678 1.00 65.88 203 LYS A O 1
ATOM 1599 N N . ARG A 1 204 ? -5.035 18.310 10.010 1.00 83.25 204 ARG A N 1
ATOM 1600 C CA . ARG A 1 204 ? -4.904 17.175 9.085 1.00 83.25 204 ARG A CA 1
ATOM 1601 C C . ARG A 1 204 ? -5.521 17.394 7.710 1.00 83.25 204 ARG A C 1
ATOM 1603 O O . ARG A 1 204 ? -5.756 16.417 7.008 1.00 83.25 204 ARG A O 1
ATOM 1610 N N . ASP A 1 205 ? -5.817 18.626 7.309 1.00 89.31 205 ASP A N 1
ATOM 1611 C CA . ASP A 1 205 ? -6.513 18.853 6.036 1.00 89.31 205 ASP A CA 1
ATOM 1612 C C . ASP A 1 205 ? -5.667 18.445 4.823 1.00 89.31 205 ASP A C 1
ATOM 1614 O O . ASP A 1 205 ? -6.184 17.819 3.900 1.00 89.31 205 ASP A O 1
ATOM 1618 N N . LEU A 1 206 ? -4.349 18.667 4.868 1.00 93.31 206 LEU A N 1
ATOM 1619 C CA . LEU A 1 206 ? -3.438 18.198 3.818 1.00 93.31 206 LEU A CA 1
ATOM 1620 C C . LEU A 1 206 ? -3.372 16.666 3.755 1.00 93.31 206 LEU A C 1
ATOM 1622 O O . LEU A 1 206 ? -3.344 16.090 2.670 1.00 93.31 206 LEU A O 1
ATOM 1626 N N . GLN A 1 207 ? -3.376 15.990 4.906 1.00 93.88 207 GLN A N 1
ATOM 1627 C CA . GLN A 1 207 ? -3.394 14.530 4.971 1.00 93.88 207 GLN A CA 1
ATOM 1628 C C . GLN A 1 207 ? -4.725 13.962 4.488 1.00 93.88 207 GLN A C 1
ATOM 1630 O O . GLN A 1 207 ? -4.724 12.945 3.804 1.00 93.88 207 GLN A O 1
ATOM 1635 N N . LYS A 1 208 ? -5.848 14.616 4.814 1.00 94.44 208 LYS A N 1
ATOM 1636 C CA . LYS A 1 208 ? -7.172 14.246 4.296 1.00 94.44 208 LYS A CA 1
ATOM 1637 C C . LYS A 1 208 ? -7.205 14.380 2.779 1.00 94.44 208 LYS A C 1
ATOM 1639 O O . LYS A 1 208 ? -7.672 13.451 2.128 1.00 94.44 208 LYS A O 1
ATOM 1644 N N . LEU A 1 209 ? -6.685 15.480 2.226 1.00 96.31 209 LEU A N 1
ATOM 1645 C CA . LEU A 1 209 ? -6.583 15.676 0.778 1.00 96.31 209 LEU A CA 1
ATOM 1646 C C . LEU A 1 209 ? -5.745 14.562 0.143 1.00 96.31 209 LEU A C 1
ATOM 1648 O O . LEU A 1 209 ? -6.226 13.863 -0.741 1.00 96.31 209 LEU A O 1
ATOM 1652 N N . LEU A 1 210 ? -4.538 14.319 0.661 1.00 96.81 210 LEU A N 1
ATOM 1653 C CA . LEU A 1 210 ? -3.656 13.265 0.157 1.00 96.81 210 LEU A CA 1
ATOM 1654 C C . LEU A 1 210 ? -4.314 11.881 0.221 1.00 96.81 210 LEU A C 1
ATOM 1656 O O . LEU A 1 210 ? -4.311 11.145 -0.761 1.00 96.81 210 LEU A O 1
ATOM 1660 N N . ALA A 1 211 ? -4.883 11.522 1.372 1.00 96.94 211 ALA A N 1
ATOM 1661 C CA . ALA A 1 211 ? -5.539 10.236 1.560 1.00 96.94 211 ALA A CA 1
ATOM 1662 C C . ALA A 1 211 ? -6.748 10.084 0.631 1.00 96.94 211 ALA A C 1
ATOM 1664 O O . ALA A 1 211 ? -6.951 9.003 0.084 1.00 96.94 211 ALA A O 1
ATOM 1665 N N . THR A 1 212 ? -7.511 11.156 0.413 1.00 98.06 212 THR A N 1
ATOM 1666 C CA . THR A 1 212 ? -8.665 11.172 -0.494 1.00 98.06 212 THR A CA 1
ATOM 1667 C C . THR A 1 212 ? -8.231 10.930 -1.932 1.00 98.06 212 THR A C 1
ATOM 1669 O O . THR A 1 212 ? -8.695 9.968 -2.538 1.00 98.06 212 THR A O 1
ATOM 1672 N N . GLU A 1 213 ? -7.295 11.731 -2.440 1.00 98.38 213 GLU A N 1
ATOM 1673 C CA . GLU A 1 213 ? -6.813 11.656 -3.823 1.00 98.38 213 GLU A CA 1
ATOM 1674 C C . GLU A 1 213 ? -6.196 10.294 -4.147 1.00 98.38 213 GLU A C 1
ATOM 1676 O O . GLU A 1 213 ? -6.558 9.652 -5.133 1.00 98.38 213 GLU A O 1
ATOM 1681 N N . VAL A 1 214 ? -5.304 9.796 -3.286 1.00 97.75 214 VAL A N 1
ATOM 1682 C CA . VAL A 1 214 ? -4.615 8.525 -3.549 1.00 97.75 214 VAL A CA 1
ATOM 1683 C C . VAL A 1 214 ? -5.572 7.338 -3.391 1.00 97.75 214 VAL A C 1
ATOM 1685 O O . VAL A 1 214 ? -5.512 6.391 -4.173 1.00 97.75 214 VAL A O 1
ATOM 1688 N N . THR A 1 215 ? -6.500 7.377 -2.427 1.00 98.00 215 THR A N 1
ATOM 1689 C CA . THR A 1 215 ? -7.505 6.307 -2.273 1.00 98.00 215 THR A CA 1
ATOM 1690 C C . THR A 1 215 ? -8.490 6.303 -3.439 1.00 98.00 215 THR A C 1
ATOM 1692 O O . THR A 1 215 ? -8.843 5.229 -3.921 1.00 98.00 215 THR A O 1
ATOM 1695 N N . LEU A 1 216 ? -8.904 7.478 -3.925 1.00 98.38 216 LEU A N 1
ATOM 1696 C CA . LEU A 1 216 ? -9.742 7.603 -5.116 1.00 98.38 216 LEU A CA 1
ATOM 1697 C C . LEU A 1 216 ? -9.031 7.037 -6.348 1.00 98.38 216 LEU A C 1
ATOM 1699 O O . LEU A 1 216 ? -9.629 6.266 -7.095 1.00 98.38 216 LEU A O 1
ATOM 1703 N N . LEU A 1 217 ? -7.751 7.372 -6.525 1.00 98.06 217 LEU A N 1
ATOM 1704 C CA . LEU A 1 217 ? -6.943 6.906 -7.648 1.00 98.06 217 LEU A CA 1
ATOM 1705 C C . LEU A 1 217 ? -6.787 5.377 -7.667 1.00 98.06 217 LEU A C 1
ATOM 1707 O O . LEU A 1 217 ? -6.844 4.771 -8.734 1.00 98.06 217 LEU A O 1
ATOM 1711 N N . VAL A 1 218 ? -6.583 4.751 -6.503 1.00 97.56 218 VAL A N 1
ATOM 1712 C CA . VAL A 1 218 ? -6.276 3.312 -6.401 1.00 97.56 218 VAL A CA 1
ATOM 1713 C C . VAL A 1 218 ? -7.530 2.446 -6.262 1.00 97.56 218 VAL A C 1
ATOM 1715 O O . VAL A 1 218 ? -7.628 1.400 -6.901 1.00 97.56 218 VAL A O 1
ATOM 1718 N N . HIS A 1 219 ? -8.493 2.860 -5.438 1.00 96.81 219 HIS A N 1
ATOM 1719 C CA . HIS A 1 219 ? -9.662 2.049 -5.075 1.00 96.81 219 HIS A CA 1
ATOM 1720 C C . HIS A 1 219 ? -10.997 2.617 -5.589 1.00 96.81 219 HIS A C 1
ATOM 1722 O O . HIS A 1 219 ? -12.063 2.052 -5.311 1.00 96.81 219 HIS A O 1
ATOM 1728 N N . GLY A 1 220 ? -10.961 3.721 -6.340 1.00 97.81 220 GLY A N 1
ATOM 1729 C CA . GLY A 1 220 ? -12.143 4.368 -6.901 1.00 97.81 220 GLY A CA 1
ATOM 1730 C C . GLY A 1 220 ? -13.091 4.935 -5.842 1.00 97.81 220 GLY A C 1
ATOM 1731 O O . GLY A 1 220 ? -12.826 4.931 -4.637 1.00 97.81 220 GLY A O 1
ATOM 1732 N N . GLU A 1 221 ? -14.257 5.401 -6.290 1.00 97.44 221 GLU A N 1
ATOM 1733 C CA . GLU A 1 221 ? -15.248 6.007 -5.395 1.00 97.44 221 GLU A CA 1
ATOM 1734 C C . GLU A 1 221 ? -15.769 5.041 -4.328 1.00 97.44 221 GLU A C 1
ATOM 1736 O O . GLU A 1 221 ? -16.002 5.446 -3.190 1.00 97.44 221 GLU A O 1
ATOM 1741 N N . LYS A 1 222 ? -15.968 3.759 -4.676 1.00 95.06 222 LYS A N 1
ATOM 1742 C CA . LYS A 1 222 ? -16.456 2.752 -3.720 1.00 95.06 222 LYS A CA 1
ATOM 1743 C C . LYS A 1 222 ? -15.463 2.594 -2.566 1.00 95.06 222 LYS A C 1
ATOM 1745 O O . LYS A 1 222 ? -15.877 2.694 -1.411 1.00 95.06 222 LYS A O 1
ATOM 1750 N N . GLY A 1 223 ? -14.179 2.410 -2.881 1.00 96.25 223 GLY A N 1
ATOM 1751 C CA . GLY A 1 223 ? -13.127 2.272 -1.878 1.00 96.25 223 GLY A CA 1
ATOM 1752 C C . GLY A 1 223 ? -12.947 3.537 -1.046 1.00 96.25 223 GLY A C 1
ATOM 1753 O O . GLY A 1 223 ? -12.851 3.454 0.176 1.00 96.25 223 GLY A O 1
ATOM 1754 N N . LEU A 1 224 ? -13.007 4.717 -1.671 1.00 97.56 224 LEU A N 1
ATOM 1755 C CA . LEU A 1 224 ? -12.964 5.984 -0.941 1.00 97.56 224 LEU A CA 1
ATOM 1756 C C . LEU A 1 224 ? -14.157 6.140 0.016 1.00 97.56 224 LEU A C 1
ATOM 1758 O O . LEU A 1 224 ? -13.974 6.533 1.169 1.00 97.56 224 LEU A O 1
ATOM 1762 N N . ARG A 1 225 ? -15.380 5.797 -0.413 1.00 94.62 225 ARG A N 1
ATOM 1763 C CA . ARG A 1 225 ? -16.562 5.823 0.465 1.00 94.62 225 ARG A CA 1
ATOM 1764 C C . ARG A 1 225 ? -16.395 4.884 1.658 1.00 94.62 225 ARG A C 1
ATOM 1766 O O . ARG A 1 225 ? -16.657 5.315 2.780 1.00 94.62 225 ARG A O 1
ATOM 1773 N N . GLN A 1 226 ? -15.933 3.651 1.432 1.00 94.44 226 GLN A N 1
ATOM 1774 C CA . GLN A 1 226 ? -15.619 2.696 2.504 1.00 94.44 226 GLN A CA 1
ATOM 1775 C C . GLN A 1 226 ? -14.581 3.284 3.468 1.00 94.44 226 GLN A C 1
ATOM 1777 O O . GLN A 1 226 ? -14.799 3.313 4.676 1.00 94.44 226 GLN A O 1
ATOM 1782 N N . ALA A 1 227 ? -13.493 3.844 2.941 1.00 95.75 227 ALA A N 1
ATOM 1783 C CA . ALA A 1 227 ? -12.424 4.437 3.731 1.00 95.75 227 ALA A CA 1
ATOM 1784 C C . ALA A 1 227 ? -12.885 5.614 4.605 1.00 95.75 227 ALA A C 1
ATOM 1786 O O . ALA A 1 227 ? -12.559 5.680 5.796 1.00 95.75 227 ALA A O 1
ATOM 1787 N N . ILE A 1 228 ? -13.677 6.533 4.044 1.00 93.81 228 ILE A N 1
ATOM 1788 C CA . ILE A 1 228 ? -14.245 7.670 4.779 1.00 93.81 228 ILE A CA 1
ATOM 1789 C C . ILE A 1 228 ? -15.218 7.174 5.854 1.00 93.81 228 ILE A C 1
ATOM 1791 O O . ILE A 1 228 ? -15.178 7.665 6.983 1.00 93.81 228 ILE A O 1
ATOM 1795 N N . GLN A 1 229 ? -16.073 6.195 5.538 1.00 92.38 229 GLN A N 1
ATOM 1796 C CA . GLN A 1 229 ? -16.992 5.599 6.511 1.00 92.38 229 GLN A CA 1
ATOM 1797 C C . GLN A 1 229 ? -16.233 4.922 7.655 1.00 92.38 229 GLN A C 1
ATOM 1799 O O . GLN A 1 229 ? -16.504 5.225 8.814 1.00 92.38 229 GLN A O 1
ATOM 1804 N N . GLY A 1 230 ? -15.228 4.100 7.353 1.00 93.25 230 GLY A N 1
ATOM 1805 C CA . GLY A 1 230 ? -14.386 3.459 8.363 1.00 93.25 230 GLY A CA 1
ATOM 1806 C C . GLY A 1 230 ? -13.651 4.481 9.222 1.00 93.25 230 GLY A C 1
ATOM 1807 O O . GLY A 1 230 ? -13.616 4.361 10.441 1.00 93.25 230 GLY A O 1
ATOM 1808 N N . THR A 1 231 ? -13.153 5.560 8.619 1.00 92.12 231 THR A N 1
ATOM 1809 C CA . THR A 1 231 ? -12.518 6.660 9.356 1.00 92.12 231 THR A CA 1
ATOM 1810 C C . THR A 1 231 ? -13.493 7.342 10.319 1.00 92.12 231 THR A C 1
ATOM 1812 O O . THR A 1 231 ? -13.135 7.576 11.472 1.00 92.12 231 THR A O 1
ATOM 1815 N N . LYS A 1 232 ? -14.731 7.615 9.880 1.00 90.56 232 LYS A N 1
ATOM 1816 C CA . LYS A 1 232 ? -15.794 8.180 10.729 1.00 90.56 232 LYS A CA 1
ATOM 1817 C C . LYS A 1 232 ? -16.201 7.231 11.855 1.00 90.56 232 LYS A C 1
ATOM 1819 O O . LYS A 1 232 ? -16.462 7.700 12.957 1.00 90.56 232 LYS A O 1
ATOM 1824 N N . PHE A 1 233 ? -16.237 5.922 11.589 1.00 91.31 233 PHE A N 1
ATOM 1825 C CA . PHE A 1 233 ? -16.470 4.908 12.616 1.00 91.31 233 PHE A CA 1
ATOM 1826 C C . PHE A 1 233 ? -15.361 4.955 13.659 1.00 91.31 233 PHE A C 1
ATOM 1828 O O . PHE A 1 233 ? -15.642 5.143 14.829 1.00 91.31 233 PHE A O 1
ATOM 1835 N N . LEU A 1 234 ? -14.095 4.855 13.250 1.00 90.62 234 LEU A N 1
ATOM 1836 C CA . LEU A 1 234 ? -12.960 4.772 14.172 1.00 90.62 234 LEU A CA 1
ATOM 1837 C C . LEU A 1 234 ? -12.744 6.061 14.981 1.00 90.62 234 LEU A C 1
ATOM 1839 O O . LEU A 1 234 ? -12.415 6.001 16.169 1.00 90.62 234 LEU A O 1
ATOM 1843 N N . PHE A 1 235 ? -12.930 7.222 14.349 1.00 86.88 235 PHE A N 1
ATOM 1844 C CA . PHE A 1 235 ? -12.622 8.535 14.918 1.00 86.88 235 PHE A CA 1
ATOM 1845 C C . PHE A 1 235 ? -13.802 9.508 14.749 1.00 86.88 235 PHE A C 1
ATOM 1847 O O . PHE A 1 235 ? -13.733 10.421 13.923 1.00 86.88 235 PHE A O 1
ATOM 1854 N N . PRO A 1 236 ? -14.890 9.340 15.521 1.00 84.69 236 PRO A N 1
ATOM 1855 C CA . PRO A 1 236 ? -16.042 10.232 15.442 1.00 84.69 236 PRO A CA 1
ATOM 1856 C C . PRO A 1 236 ? -15.665 11.658 15.879 1.00 84.69 236 PRO A C 1
ATOM 1858 O O . PRO A 1 236 ? -15.048 11.853 16.929 1.00 84.69 236 PRO A O 1
ATOM 1861 N N . THR A 1 237 ? -16.027 12.652 15.063 1.00 69.00 237 THR A N 1
ATOM 1862 C CA . THR A 1 237 ? -15.779 14.088 15.304 1.00 69.00 237 THR A CA 1
ATOM 1863 C C . THR A 1 237 ? -16.868 14.767 16.135 1.00 69.00 237 THR A C 1
ATOM 1865 O O . THR A 1 237 ? -16.596 15.771 16.786 1.00 69.00 237 THR A O 1
ATOM 1868 N N . GLU A 1 238 ? -18.084 14.221 16.163 1.00 58.62 238 GLU A N 1
ATOM 1869 C CA . GLU A 1 238 ? -19.205 14.773 16.929 1.00 58.62 238 GLU A CA 1
ATOM 1870 C C . GLU A 1 238 ? -19.434 13.994 18.230 1.00 58.62 238 GLU A C 1
ATOM 1872 O O . GLU A 1 238 ? -19.213 12.781 18.308 1.00 58.62 238 GLU A O 1
ATOM 1877 N N . LYS A 1 239 ? -19.905 14.697 19.270 1.00 51.56 239 LYS A N 1
ATOM 1878 C CA . LYS A 1 239 ? -20.565 14.043 20.402 1.00 51.56 239 LYS A CA 1
ATOM 1879 C C . LYS A 1 239 ? -21.844 13.425 19.843 1.00 51.5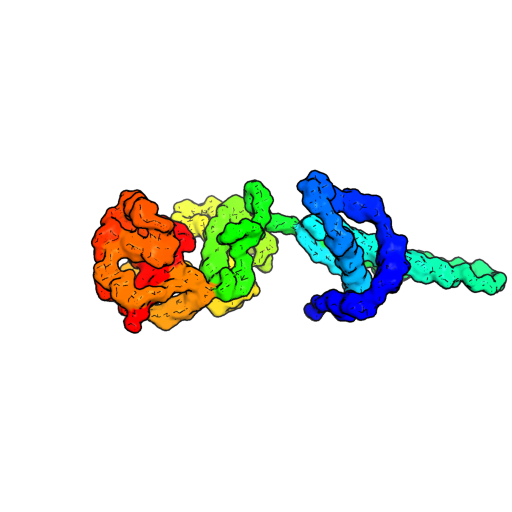6 239 LYS A C 1
ATOM 1881 O O . LYS A 1 239 ? -22.774 14.156 19.541 1.00 51.56 239 LYS A O 1
ATOM 1886 N N . VAL A 1 240 ? -21.814 12.110 19.658 1.00 48.19 240 VAL A N 1
ATOM 1887 C CA . VAL A 1 240 ? -22.926 11.249 19.235 1.00 48.19 240 VAL A CA 1
ATOM 1888 C C . VAL A 1 240 ? -24.262 11.788 19.760 1.00 48.19 240 VAL A C 1
ATOM 1890 O O . VAL A 1 240 ? -24.397 11.986 20.971 1.00 48.19 240 VAL A O 1
ATOM 1893 N N . GLU A 1 241 ? -25.216 12.051 18.861 1.00 40.31 241 GLU A N 1
ATOM 1894 C CA . GLU A 1 241 ? -26.586 12.372 19.266 1.00 40.31 241 GLU A CA 1
ATOM 1895 C C . GLU A 1 241 ? -27.200 11.196 20.050 1.00 40.31 241 GLU A C 1
ATOM 1897 O O . GLU A 1 241 ? -26.852 10.043 19.786 1.00 40.31 241 GLU A O 1
ATOM 1902 N N . PRO A 1 242 ? -28.083 11.450 21.032 1.00 37.78 242 PRO A N 1
ATOM 1903 C CA . PRO A 1 242 ? -28.491 10.445 22.020 1.00 37.78 242 PRO A CA 1
ATOM 1904 C C . PRO A 1 242 ? -29.299 9.270 21.448 1.00 37.78 242 PRO A C 1
ATOM 1906 O O . PRO A 1 242 ? -29.377 8.223 22.090 1.00 37.78 242 PRO A O 1
ATOM 1909 N N . ASP A 1 243 ? -29.863 9.418 20.247 1.00 37.97 243 ASP A N 1
ATOM 1910 C CA . ASP A 1 243 ? -30.895 8.527 19.727 1.00 37.97 243 ASP A CA 1
ATOM 1911 C C . ASP A 1 243 ? -30.404 7.733 18.505 1.00 37.97 243 ASP A C 1
ATOM 1913 O O . ASP A 1 243 ? -30.573 8.126 17.353 1.00 37.97 243 ASP A O 1
ATOM 1917 N N . GLY A 1 244 ? -29.826 6.558 18.767 1.00 44.75 244 GLY A N 1
ATOM 1918 C CA . GLY A 1 244 ? -29.682 5.489 17.776 1.00 44.75 244 GLY A CA 1
ATOM 1919 C C . GLY A 1 244 ? -28.253 5.241 17.298 1.00 44.75 244 GLY A C 1
ATOM 1920 O O . GLY A 1 244 ? -27.561 6.106 16.765 1.00 44.75 244 GLY A O 1
ATOM 1921 N N . CYS A 1 245 ? -27.801 3.998 17.448 1.00 52.56 245 CYS A N 1
ATOM 1922 C CA . CYS A 1 245 ? -26.544 3.549 16.872 1.00 52.56 245 CYS A CA 1
ATOM 1923 C C . CYS A 1 245 ? -26.633 3.630 15.335 1.00 52.56 245 CYS A C 1
ATOM 1925 O O . CYS A 1 245 ? -27.215 2.763 14.696 1.00 52.56 245 CYS A O 1
ATOM 1927 N N . HIS A 1 246 ? -26.074 4.677 14.721 1.00 72.81 246 HIS A N 1
ATOM 1928 C CA . HIS A 1 246 ? -26.133 4.892 13.262 1.00 72.81 246 HIS A CA 1
ATOM 1929 C C . HIS A 1 246 ? -25.306 3.884 12.429 1.00 72.81 246 HIS A C 1
ATOM 1931 O O . HIS A 1 246 ? -25.190 4.005 11.201 1.00 72.81 246 HIS A O 1
ATOM 1937 N N . TRP A 1 247 ? -24.671 2.924 13.101 1.00 87.94 247 TRP A N 1
ATOM 1938 C CA . TRP A 1 247 ? -23.868 1.867 12.510 1.00 87.94 247 TRP A CA 1
ATOM 1939 C C . TRP A 1 247 ? -24.664 0.576 12.524 1.00 87.94 247 TRP A C 1
ATOM 1941 O O . TRP A 1 247 ? -24.904 0.021 13.588 1.00 87.94 247 TRP A O 1
ATOM 1951 N N . THR A 1 248 ? -25.039 0.105 11.340 1.00 91.06 248 THR A N 1
ATOM 1952 C CA . THR A 1 248 ? -25.667 -1.203 11.160 1.00 91.06 248 THR A CA 1
ATOM 1953 C C . THR A 1 248 ? -24.618 -2.258 10.828 1.00 91.06 248 THR A C 1
ATOM 1955 O O . THR A 1 248 ? -23.546 -1.947 10.294 1.00 91.06 248 THR A O 1
ATOM 1958 N N . ARG A 1 249 ? -24.948 -3.524 11.079 1.00 91.81 249 ARG A N 1
ATOM 1959 C CA . ARG A 1 249 ? -24.165 -4.699 10.700 1.00 91.81 249 ARG A CA 1
ATOM 1960 C C . ARG A 1 249 ? -23.806 -4.685 9.223 1.00 91.81 249 ARG A C 1
ATOM 1962 O O . ARG A 1 249 ? -22.640 -4.841 8.888 1.00 91.81 249 ARG A O 1
ATOM 1969 N N . GLU A 1 250 ? -24.784 -4.428 8.358 1.00 92.00 250 GLU A N 1
ATOM 1970 C CA . GLU A 1 250 ? -24.574 -4.350 6.909 1.00 92.00 250 GLU A CA 1
ATOM 1971 C C . GLU A 1 250 ? -23.533 -3.282 6.549 1.00 92.00 250 GLU A C 1
ATOM 1973 O O . GLU A 1 250 ? -22.604 -3.531 5.781 1.00 92.00 250 GLU A O 1
ATOM 1978 N N . LYS A 1 251 ? -23.638 -2.096 7.158 1.00 92.44 251 LYS A N 1
ATOM 1979 C CA . LYS A 1 251 ? -22.706 -1.000 6.901 1.00 92.44 251 LYS A CA 1
ATOM 1980 C C . LYS A 1 251 ? -21.296 -1.336 7.379 1.00 92.44 251 LYS A C 1
ATOM 1982 O O . LYS A 1 251 ? -20.339 -1.013 6.678 1.00 92.44 251 LYS A O 1
ATOM 1987 N N . LEU A 1 252 ? -21.150 -1.969 8.543 1.00 94.31 252 LEU A N 1
ATOM 1988 C CA . LEU A 1 252 ? -19.844 -2.363 9.079 1.00 94.31 252 LEU A CA 1
ATOM 1989 C C . LEU A 1 252 ? -19.214 -3.515 8.291 1.00 94.31 252 LEU A C 1
ATOM 1991 O O . LEU A 1 252 ? -18.017 -3.444 8.015 1.00 94.31 252 LEU A O 1
ATOM 1995 N N . ASP A 1 253 ? -20.011 -4.494 7.855 1.00 94.75 253 ASP A N 1
ATOM 1996 C CA . ASP A 1 253 ? -19.567 -5.580 6.974 1.00 94.75 253 ASP A CA 1
ATOM 1997 C C . ASP A 1 253 ? -18.988 -5.027 5.667 1.00 94.75 253 ASP A C 1
ATOM 1999 O O . ASP A 1 253 ? -17.884 -5.394 5.274 1.00 94.75 253 ASP A O 1
ATOM 2003 N N . VAL A 1 254 ? -19.685 -4.082 5.029 1.00 93.62 254 VAL A N 1
ATOM 2004 C CA . VAL A 1 254 ? -19.197 -3.442 3.796 1.00 93.62 254 VAL A CA 1
ATOM 2005 C C . VAL A 1 254 ? -18.002 -2.523 4.061 1.00 93.62 254 VAL A C 1
ATOM 2007 O O . VAL A 1 254 ? -17.106 -2.421 3.226 1.00 93.62 254 VAL A O 1
ATOM 2010 N N . THR A 1 255 ? -17.977 -1.818 5.193 1.00 94.75 255 THR A N 1
ATOM 2011 C CA . THR A 1 255 ? -16.917 -0.844 5.510 1.00 94.75 255 THR A CA 1
ATOM 2012 C C . THR A 1 255 ? -15.576 -1.525 5.762 1.00 94.75 255 THR A C 1
ATOM 2014 O O . THR A 1 255 ? -14.548 -1.038 5.294 1.00 94.75 255 THR A O 1
ATOM 2017 N N . PHE A 1 256 ? -15.586 -2.633 6.503 1.00 94.44 256 PHE A N 1
ATOM 2018 C CA . PHE A 1 256 ? -14.385 -3.367 6.900 1.00 94.44 256 PHE A CA 1
ATOM 2019 C C . PHE A 1 256 ? -14.196 -4.669 6.112 1.00 94.44 256 PHE A C 1
ATOM 2021 O O . PHE A 1 256 ? -13.426 -5.540 6.522 1.00 94.44 256 PHE A O 1
ATOM 2028 N N . GLU A 1 257 ? -14.858 -4.782 4.960 1.00 91.50 257 GLU A N 1
ATOM 2029 C CA . GLU A 1 257 ? -14.657 -5.858 3.993 1.00 91.50 257 GLU A CA 1
ATOM 2030 C C . GLU A 1 257 ? -13.156 -6.019 3.689 1.00 91.50 257 GLU A C 1
ATOM 2032 O O . GLU A 1 257 ? -12.458 -5.048 3.391 1.00 91.50 257 GLU A O 1
ATOM 2037 N N . ASN A 1 258 ? -12.653 -7.252 3.803 1.00 86.94 258 ASN A N 1
ATOM 2038 C CA . ASN A 1 258 ? -11.242 -7.615 3.618 1.00 86.94 258 ASN A CA 1
ATOM 2039 C C . ASN A 1 258 ? -10.237 -6.921 4.562 1.00 86.94 258 ASN A C 1
ATOM 2041 O O . ASN A 1 258 ? -9.029 -7.015 4.347 1.00 86.94 258 ASN A O 1
ATOM 2045 N N . SER A 1 259 ? -10.690 -6.250 5.627 1.00 91.44 259 SER A N 1
ATOM 2046 C CA . SER A 1 259 ? -9.776 -5.687 6.624 1.00 91.44 259 SER A CA 1
ATOM 2047 C C . SER A 1 259 ? -9.226 -6.787 7.546 1.00 91.44 259 SER A C 1
ATOM 2049 O O . SER A 1 259 ? -10.008 -7.420 8.257 1.00 91.44 259 SER A O 1
ATOM 2051 N N . PRO A 1 260 ? -7.895 -6.967 7.668 1.00 88.62 260 PRO A N 1
ATOM 2052 C CA . PRO A 1 260 ? -7.277 -7.823 8.692 1.00 88.62 260 PRO A CA 1
ATOM 2053 C C . PRO A 1 260 ? -7.530 -7.354 10.137 1.00 88.62 260 PRO A C 1
ATOM 2055 O O . PRO A 1 260 ? -7.164 -8.035 11.103 1.00 88.62 260 PRO A O 1
ATOM 2058 N N . ASN A 1 261 ? -8.109 -6.166 10.322 1.00 92.75 261 ASN A N 1
ATOM 2059 C CA . ASN A 1 261 ? -8.536 -5.674 11.626 1.00 92.75 261 ASN A CA 1
ATOM 2060 C C . ASN A 1 261 ? -9.993 -6.005 11.949 1.00 92.75 261 ASN A C 1
ATOM 2062 O O . ASN A 1 261 ? -10.380 -5.834 13.107 1.00 92.75 261 ASN A O 1
ATOM 2066 N N . MET A 1 262 ? -10.764 -6.523 10.988 1.00 95.00 262 MET A N 1
ATOM 2067 C CA . MET A 1 262 ? -12.045 -7.161 11.260 1.00 95.00 262 MET A CA 1
ATOM 2068 C C . MET A 1 262 ? -11.819 -8.633 11.602 1.00 95.00 262 MET A C 1
ATOM 2070 O O . MET A 1 262 ? -11.289 -9.394 10.798 1.00 95.00 262 MET A O 1
ATOM 2074 N N . ILE A 1 263 ? -12.193 -9.028 12.816 1.00 96.19 263 ILE A N 1
ATOM 2075 C CA . ILE A 1 263 ? -12.046 -10.403 13.302 1.00 96.19 263 ILE A CA 1
ATOM 2076 C C . ILE A 1 263 ? -13.393 -10.949 13.755 1.00 96.19 263 ILE A C 1
ATOM 2078 O O . ILE A 1 263 ? -14.236 -10.199 14.243 1.00 96.19 263 ILE A O 1
ATOM 2082 N N . GLU A 1 264 ? -13.575 -12.259 13.649 1.00 96.44 264 GLU A N 1
ATOM 2083 C CA . GLU A 1 264 ? -14.780 -12.937 14.121 1.00 96.44 264 GLU A CA 1
ATOM 2084 C C . GLU A 1 264 ? -14.488 -13.696 15.417 1.00 96.44 264 GLU A C 1
ATOM 2086 O O . GLU A 1 264 ? -13.515 -14.447 15.500 1.00 96.44 264 GLU A O 1
ATOM 2091 N N . LEU A 1 265 ? -15.324 -13.498 16.438 1.00 96.56 265 LEU A N 1
ATOM 2092 C CA . LEU A 1 265 ? -15.247 -14.210 17.716 1.00 96.56 265 LEU A CA 1
ATOM 2093 C C . LEU A 1 265 ? -16.632 -14.719 18.113 1.00 96.56 265 LEU A C 1
ATOM 2095 O O . LEU A 1 265 ? -17.638 -14.047 17.889 1.00 96.56 265 LEU A O 1
ATOM 2099 N N . LYS A 1 266 ? -16.695 -15.900 18.738 1.00 96.19 266 LYS A N 1
ATOM 2100 C CA . LYS A 1 266 ? -17.967 -16.446 19.230 1.00 96.19 266 LYS A CA 1
ATOM 2101 C C . LYS A 1 266 ? -18.516 -15.597 20.371 1.00 96.19 266 LYS A C 1
ATOM 2103 O O . LYS A 1 266 ? -17.741 -15.094 21.182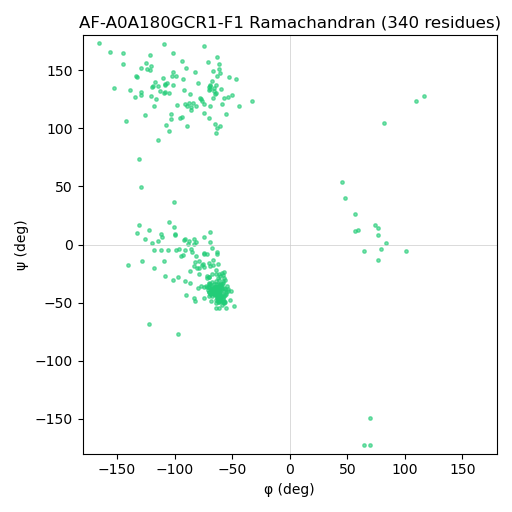 1.00 96.19 266 LYS A O 1
ATOM 2108 N N . SER A 1 267 ? -19.840 -15.535 20.508 1.00 94.44 267 SER A N 1
ATOM 2109 C CA . SER A 1 267 ? -20.502 -14.819 21.609 1.00 94.44 267 SER A CA 1
ATOM 2110 C C . SER A 1 267 ? -19.958 -15.217 22.989 1.00 94.44 267 SER A C 1
ATOM 2112 O O . SER A 1 267 ? -19.650 -14.350 23.802 1.00 94.44 267 SER A O 1
ATOM 2114 N N . THR A 1 268 ? -19.670 -16.504 23.216 1.00 94.06 268 THR A N 1
ATOM 2115 C CA . THR A 1 268 ? -19.078 -17.012 24.473 1.00 94.06 268 THR A CA 1
ATOM 2116 C C . THR A 1 268 ? -17.664 -16.495 24.771 1.00 94.06 268 THR A C 1
ATOM 2118 O O . THR A 1 268 ? -17.226 -16.507 25.923 1.00 94.06 268 THR A O 1
ATOM 2121 N N . GLN A 1 269 ? -16.938 -16.044 23.745 1.00 93.56 269 GLN A N 1
ATOM 2122 C CA . GLN A 1 269 ? -15.605 -15.444 23.854 1.00 93.56 269 GLN A CA 1
ATOM 2123 C C . GLN A 1 269 ? -15.659 -13.920 24.018 1.00 93.56 269 GLN A C 1
ATOM 2125 O O . GLN A 1 269 ? -14.612 -13.293 24.183 1.00 93.56 269 GLN A O 1
ATOM 2130 N N . VAL A 1 270 ? -16.853 -13.328 23.954 1.00 95.38 270 VAL A N 1
ATOM 2131 C CA . VAL A 1 270 ? -17.063 -11.882 23.957 1.00 95.38 270 VAL A CA 1
ATOM 2132 C C . VAL A 1 270 ? -17.956 -11.475 25.121 1.00 95.38 270 VAL A C 1
ATOM 2134 O O . VAL A 1 270 ? -17.480 -10.839 26.057 1.00 95.38 270 VAL A O 1
ATOM 2137 N N . VAL A 1 271 ? -19.232 -11.855 25.086 1.00 95.00 271 VAL A N 1
ATOM 2138 C CA . VAL A 1 271 ? -20.218 -11.482 26.102 1.00 95.00 271 VAL A CA 1
ATOM 2139 C C . VAL A 1 271 ? -19.896 -12.216 27.401 1.00 95.00 271 VAL A C 1
ATOM 2141 O O . VAL A 1 271 ? -19.601 -13.411 27.405 1.00 95.00 271 VAL A O 1
ATOM 2144 N N . GLY A 1 272 ? -19.897 -11.487 28.517 1.00 94.81 272 GLY A N 1
ATOM 2145 C CA . GLY A 1 272 ? -19.499 -12.021 29.821 1.00 94.81 272 GLY A CA 1
ATOM 2146 C C . GLY A 1 272 ? -17.981 -12.113 30.032 1.00 94.81 272 GLY A C 1
ATOM 2147 O O . GLY A 1 272 ? -17.546 -12.438 31.135 1.00 94.81 272 GLY A O 1
ATOM 2148 N N . GLN A 1 273 ? -17.160 -11.794 29.023 1.00 96.31 273 GLN A N 1
ATOM 2149 C CA . GLN A 1 273 ? -15.704 -11.751 29.164 1.00 96.31 273 GLN A CA 1
ATOM 2150 C C . GLN A 1 273 ? -15.214 -10.364 29.585 1.00 96.31 273 GLN A C 1
ATOM 2152 O O . GLN A 1 273 ? -15.811 -9.336 29.263 1.00 96.31 273 GLN A O 1
ATOM 2157 N N . SER A 1 274 ? -14.076 -10.337 30.280 1.00 96.88 274 SER A N 1
ATOM 2158 C CA . SER A 1 274 ? -13.369 -9.094 30.606 1.00 96.88 274 SER A CA 1
ATOM 2159 C C . SER A 1 274 ? -12.838 -8.425 29.328 1.00 96.88 274 SER A C 1
ATOM 2161 O O . SER A 1 274 ? -12.204 -9.082 28.493 1.00 96.88 274 SER A O 1
ATOM 2163 N N . ILE A 1 275 ? -13.028 -7.108 29.196 1.00 96.12 275 ILE A N 1
ATOM 2164 C CA . ILE A 1 275 ? -12.521 -6.303 28.070 1.00 96.12 275 ILE A CA 1
ATOM 2165 C C . ILE A 1 275 ? -10.990 -6.409 27.978 1.00 96.12 275 ILE A C 1
ATOM 2167 O O . ILE A 1 275 ? -10.416 -6.435 26.885 1.00 96.12 275 ILE A O 1
ATOM 2171 N N . GLY A 1 276 ? -10.309 -6.527 29.121 1.00 95.25 276 GLY A N 1
ATOM 2172 C CA . GLY A 1 276 ? -8.873 -6.768 29.187 1.00 95.25 276 GLY A CA 1
ATOM 2173 C C . GLY A 1 276 ? -8.450 -8.098 28.557 1.00 95.25 276 GLY A C 1
ATOM 2174 O O . GLY A 1 276 ? -7.513 -8.123 27.756 1.00 95.25 276 GLY A O 1
ATOM 2175 N N . ASN A 1 277 ? -9.155 -9.195 28.857 1.00 95.75 277 ASN A N 1
ATOM 2176 C CA . ASN A 1 277 ? -8.913 -10.486 28.203 1.00 95.75 277 ASN A CA 1
ATOM 2177 C C . ASN A 1 277 ? -9.263 -10.429 26.710 1.00 95.75 277 ASN A C 1
ATOM 2179 O O . ASN A 1 277 ? -8.490 -10.921 25.889 1.00 95.75 277 ASN A O 1
ATOM 2183 N N . LEU A 1 278 ? -10.368 -9.774 26.346 1.00 96.19 278 LEU A N 1
ATOM 2184 C CA . LEU A 1 278 ? -10.779 -9.601 24.953 1.00 96.19 278 LEU A CA 1
ATOM 2185 C C . LEU A 1 278 ? -9.742 -8.810 24.136 1.00 96.19 278 LEU A C 1
ATOM 2187 O O . LEU A 1 278 ? -9.472 -9.144 22.983 1.00 96.19 278 LEU A O 1
ATOM 2191 N N . SER A 1 279 ? -9.088 -7.815 24.740 1.00 95.00 279 SER A N 1
ATOM 2192 C CA . SER A 1 279 ? -7.989 -7.062 24.113 1.00 95.00 279 SER A CA 1
ATOM 2193 C C . SER A 1 279 ? -6.783 -7.950 23.779 1.00 95.00 279 SER A C 1
ATOM 2195 O O . SER A 1 279 ? -6.062 -7.678 22.823 1.00 95.00 279 SER A O 1
ATOM 2197 N N . VAL A 1 280 ? -6.560 -9.029 24.533 1.00 95.50 280 VAL A N 1
ATOM 2198 C CA . VAL A 1 280 ? -5.510 -10.016 24.237 1.00 95.50 280 VAL A CA 1
ATOM 2199 C C . VAL A 1 280 ? -5.989 -11.018 23.188 1.00 95.50 280 VAL A C 1
ATOM 2201 O O . VAL A 1 280 ? -5.300 -11.233 22.198 1.00 95.50 280 VAL A O 1
ATOM 2204 N N . THR A 1 281 ? -7.186 -11.588 23.360 1.00 94.81 281 THR A N 1
ATOM 2205 C CA . THR A 1 281 ? -7.762 -12.571 22.424 1.00 94.81 281 THR A CA 1
ATOM 2206 C C . THR A 1 281 ? -7.943 -12.000 21.016 1.00 94.81 281 THR A C 1
ATOM 2208 O O . THR A 1 281 ? -7.744 -12.710 20.037 1.00 94.81 281 THR A O 1
ATOM 2211 N N . SER A 1 282 ? -8.264 -10.708 20.899 1.00 94.12 282 SER A N 1
ATOM 2212 C CA . SER A 1 282 ? -8.378 -10.006 19.612 1.00 94.12 282 SER A CA 1
ATOM 2213 C C . SER A 1 282 ? -7.033 -9.685 18.944 1.00 94.12 282 SER A C 1
ATOM 2215 O O . SER A 1 282 ? -7.001 -9.208 17.809 1.00 94.12 282 SER A O 1
ATOM 2217 N N . GLY A 1 283 ? -5.912 -9.902 19.639 1.00 93.00 283 GLY A N 1
ATOM 2218 C CA . GLY A 1 283 ? -4.576 -9.543 19.166 1.00 93.00 283 GLY A CA 1
ATOM 2219 C C . GLY A 1 283 ? -4.245 -8.048 19.257 1.00 93.00 283 GLY A C 1
ATOM 2220 O O . GLY A 1 283 ? -3.198 -7.636 18.760 1.00 93.00 283 GLY A O 1
ATOM 2221 N N . LEU A 1 284 ? -5.091 -7.222 19.889 1.00 94.38 284 LEU A N 1
ATOM 2222 C CA . LEU A 1 284 ? -4.800 -5.798 20.114 1.00 94.38 284 LEU A CA 1
ATOM 2223 C C . LEU A 1 284 ? -3.630 -5.598 21.103 1.00 94.38 284 LEU A C 1
ATOM 2225 O O . LEU A 1 284 ? -2.796 -4.697 20.948 1.00 94.38 284 LEU A O 1
ATOM 2229 N N . CYS A 1 285 ? -3.563 -6.446 22.130 1.00 93.94 285 CYS A N 1
ATOM 2230 C CA . CYS A 1 285 ? -2.505 -6.484 23.135 1.00 93.94 285 CYS A CA 1
ATOM 2231 C C . CYS A 1 285 ? -1.756 -7.818 23.073 1.00 93.94 285 CYS A C 1
ATOM 2233 O O . CYS A 1 285 ? -2.365 -8.876 22.960 1.00 93.94 285 CYS A O 1
ATOM 2235 N N . GLN A 1 286 ? -0.429 -7.777 23.217 1.00 92.69 286 GLN A N 1
ATOM 2236 C CA . GLN A 1 286 ? 0.414 -8.975 23.082 1.00 92.69 286 GLN A CA 1
ATOM 2237 C C . GLN A 1 286 ? 0.272 -9.953 24.258 1.00 92.69 286 GLN A C 1
ATOM 2239 O O . GLN A 1 286 ? 0.526 -11.144 24.118 1.00 92.69 286 GLN A O 1
ATOM 2244 N N . SER A 1 287 ? -0.088 -9.455 25.444 1.00 96.12 287 SER A N 1
ATOM 2245 C CA . SER A 1 287 ? -0.240 -10.267 26.653 1.00 96.12 287 SER A CA 1
ATOM 2246 C C . SER A 1 287 ? -1.183 -9.610 27.659 1.00 96.12 287 SER A C 1
ATOM 2248 O O . SER A 1 287 ? -1.460 -8.410 27.583 1.00 96.12 287 SER A O 1
ATOM 2250 N N . LYS A 1 288 ? -1.628 -10.377 28.664 1.00 95.94 288 LYS A N 1
ATOM 2251 C CA . LYS A 1 288 ? -2.440 -9.847 29.776 1.00 95.94 288 LYS A CA 1
ATOM 2252 C C . LYS A 1 288 ? -1.709 -8.757 30.563 1.00 95.94 288 LYS A C 1
ATOM 2254 O O . LYS A 1 288 ? -2.335 -7.793 30.992 1.00 95.94 288 LYS A O 1
ATOM 2259 N N . ALA A 1 289 ? -0.392 -8.886 30.738 1.00 96.12 289 ALA A N 1
ATOM 2260 C CA . ALA A 1 289 ? 0.418 -7.873 31.410 1.00 96.12 289 ALA A CA 1
ATOM 2261 C C . ALA A 1 289 ? 0.491 -6.571 30.591 1.00 96.12 289 ALA A C 1
ATOM 2263 O O . ALA A 1 289 ? 0.332 -5.488 31.157 1.00 96.12 289 ALA A O 1
ATOM 2264 N N . ASP A 1 290 ? 0.655 -6.671 29.264 1.00 94.69 290 ASP A N 1
ATOM 2265 C CA . ASP A 1 290 ? 0.619 -5.507 28.366 1.00 94.69 290 ASP A CA 1
ATOM 2266 C C . ASP A 1 290 ? -0.756 -4.825 28.408 1.00 94.69 290 ASP A C 1
ATOM 2268 O O . ASP A 1 290 ? -0.834 -3.617 28.622 1.00 94.69 290 ASP A O 1
ATOM 2272 N N . ALA A 1 291 ? -1.839 -5.603 28.315 1.00 94.88 291 ALA A N 1
ATOM 2273 C CA . ALA A 1 291 ? -3.205 -5.093 28.407 1.00 94.88 291 ALA A CA 1
ATOM 2274 C C . ALA A 1 291 ? -3.457 -4.347 29.729 1.00 94.88 291 ALA A C 1
ATOM 2276 O O . ALA A 1 291 ? -3.884 -3.195 29.701 1.00 94.88 291 ALA A O 1
ATOM 2277 N N . LYS A 1 292 ? -3.110 -4.937 30.885 1.00 95.81 292 LYS A N 1
ATOM 2278 C CA . LYS A 1 292 ? -3.238 -4.274 32.199 1.00 95.81 292 LYS A CA 1
ATOM 2279 C C . LYS A 1 292 ? -2.475 -2.952 32.259 1.00 95.81 292 LYS A C 1
ATOM 2281 O O . LYS A 1 292 ? -3.007 -1.957 32.746 1.00 95.81 292 LYS A O 1
ATOM 2286 N N . ARG A 1 293 ? -1.239 -2.929 31.752 1.00 95.12 293 ARG A N 1
ATOM 2287 C CA . ARG A 1 293 ? -0.400 -1.724 31.729 1.00 95.12 293 ARG A CA 1
ATOM 2288 C C . ARG A 1 293 ? -1.039 -0.609 30.900 1.00 95.12 293 ARG A C 1
ATOM 2290 O O . ARG A 1 293 ? -1.113 0.520 31.375 1.00 95.12 293 ARG A O 1
ATOM 2297 N N . ILE A 1 294 ? -1.499 -0.923 29.688 1.00 93.31 294 ILE A N 1
ATOM 2298 C CA . ILE A 1 294 ? -2.077 0.067 28.767 1.00 93.31 294 ILE A CA 1
ATOM 2299 C C . ILE A 1 294 ? -3.433 0.558 29.275 1.00 93.31 294 ILE A C 1
ATOM 2301 O O . ILE A 1 294 ? -3.705 1.752 29.210 1.00 93.31 294 ILE A O 1
ATOM 2305 N N . ILE A 1 295 ? -4.277 -0.332 29.804 1.00 94.62 295 ILE A N 1
ATOM 2306 C CA . ILE A 1 295 ? -5.575 0.041 30.384 1.00 94.62 295 ILE A CA 1
ATOM 2307 C C . ILE A 1 295 ? -5.365 0.991 31.565 1.00 94.62 295 ILE A C 1
ATOM 2309 O O . ILE A 1 295 ? -5.957 2.066 31.600 1.00 94.62 295 ILE A O 1
ATOM 2313 N N . LYS A 1 296 ? -4.428 0.670 32.469 1.00 92.69 296 LYS A N 1
ATOM 2314 C CA . LYS A 1 296 ? -4.082 1.537 33.604 1.00 92.69 296 LYS A CA 1
ATOM 2315 C C . LYS A 1 296 ? -3.564 2.911 33.166 1.00 92.69 296 LYS A C 1
ATOM 2317 O O . LYS A 1 296 ? -3.827 3.901 33.840 1.00 92.69 296 LYS A O 1
ATOM 2322 N N . SER A 1 297 ? -2.847 2.991 32.043 1.00 91.06 297 SER A N 1
ATOM 2323 C CA . SER A 1 297 ? -2.400 4.266 31.469 1.00 91.06 297 SER A CA 1
ATOM 2324 C C . SER A 1 297 ? -3.466 4.965 30.614 1.00 91.06 297 SER A C 1
ATOM 2326 O O . SER A 1 297 ? -3.154 5.958 29.962 1.00 91.06 297 SER A O 1
ATOM 2328 N N . GLY A 1 298 ? -4.695 4.441 30.546 1.00 89.75 298 GLY A N 1
ATOM 2329 C CA . GLY A 1 298 ? -5.776 5.024 29.755 1.00 89.75 298 GLY A CA 1
ATOM 2330 C C . GLY A 1 298 ? -5.658 4.825 28.242 1.00 89.75 298 GLY A C 1
ATOM 2331 O O . GLY A 1 298 ? -6.273 5.542 27.457 1.00 89.75 298 GL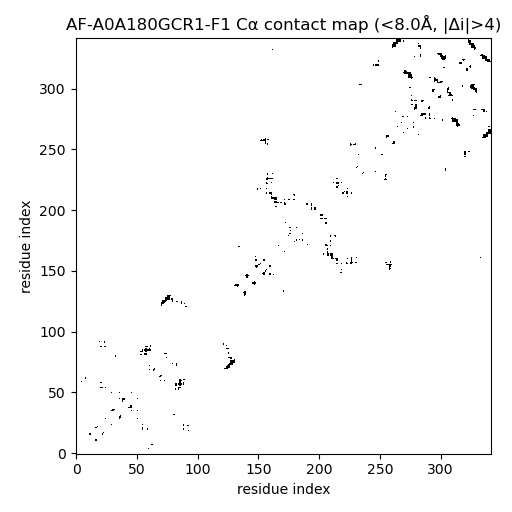Y A O 1
ATOM 2332 N N . GLY A 1 299 ? -4.826 3.881 27.815 1.00 90.19 299 GLY A N 1
ATOM 2333 C CA . GLY A 1 299 ? -4.473 3.663 26.418 1.00 90.19 299 GLY A CA 1
ATOM 2334 C C . GLY A 1 299 ? -5.358 2.663 25.678 1.00 90.19 299 GLY A C 1
ATOM 2335 O O . GLY A 1 299 ? -5.042 2.365 24.533 1.00 90.19 299 GLY A O 1
ATOM 2336 N N . VAL A 1 300 ? -6.418 2.117 26.282 1.00 93.19 300 VAL A N 1
ATOM 2337 C CA . VAL A 1 300 ? -7.394 1.263 25.579 1.00 93.19 300 VAL A CA 1
ATOM 2338 C C . VAL A 1 300 ? -8.749 1.956 25.541 1.00 93.19 300 VAL A C 1
ATOM 2340 O O . VAL A 1 300 ? -9.204 2.516 26.541 1.00 93.19 300 VAL A O 1
ATOM 2343 N N . ARG A 1 301 ? -9.396 1.912 24.375 1.00 93.38 301 ARG A N 1
ATOM 2344 C CA . ARG A 1 301 ? -10.772 2.369 24.187 1.00 93.38 301 ARG A CA 1
ATOM 2345 C C . ARG A 1 301 ? -11.644 1.213 23.721 1.00 93.38 301 ARG A C 1
ATOM 2347 O O . ARG A 1 301 ? -11.253 0.476 22.821 1.00 93.38 301 ARG A O 1
ATOM 2354 N N . PHE A 1 302 ? -12.824 1.112 24.310 1.00 94.38 302 PHE A N 1
ATOM 2355 C CA . PHE A 1 302 ? -13.879 0.173 23.968 1.00 94.38 302 PHE A CA 1
ATOM 2356 C C . PHE A 1 302 ? -15.110 0.962 23.511 1.00 94.38 302 PHE A C 1
ATOM 2358 O O . PHE A 1 302 ? -15.613 1.801 24.260 1.00 94.38 302 PHE A O 1
ATOM 2365 N N . ASN A 1 303 ? -15.549 0.762 22.265 1.00 93.12 303 ASN A N 1
ATOM 2366 C CA . ASN A 1 303 ? -16.620 1.537 21.619 1.00 93.12 303 ASN A CA 1
ATOM 2367 C C . ASN A 1 303 ? -16.459 3.046 21.842 1.00 93.12 303 ASN A C 1
ATOM 2369 O O . ASN A 1 303 ? -17.323 3.726 22.393 1.00 93.12 303 ASN A O 1
ATOM 2373 N N . HIS A 1 304 ? -15.277 3.555 21.492 1.00 90.06 304 HIS A N 1
ATOM 2374 C CA . HIS A 1 304 ? -14.856 4.946 21.682 1.00 90.06 304 HIS A CA 1
ATOM 2375 C C . HIS A 1 304 ? -14.739 5.420 23.140 1.00 90.06 304 HIS A C 1
ATOM 2377 O O . HIS A 1 304 ? -14.220 6.516 23.349 1.00 90.06 304 HIS A O 1
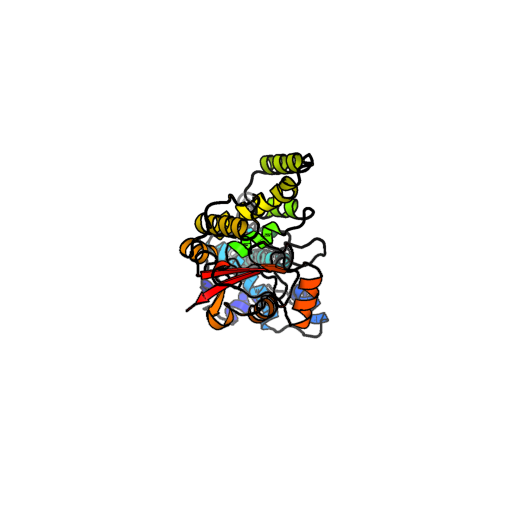ATOM 2383 N N . ARG A 1 305 ? -15.113 4.640 24.157 1.00 90.56 305 ARG A N 1
ATOM 2384 C CA . ARG A 1 305 ? -14.970 5.006 25.576 1.00 90.56 305 ARG A CA 1
ATOM 2385 C C . ARG A 1 305 ? -13.636 4.507 26.118 1.00 90.56 305 ARG A C 1
ATOM 2387 O O . ARG A 1 305 ? -13.257 3.368 25.877 1.00 90.56 305 ARG A O 1
ATOM 2394 N N . GLN A 1 306 ? -12.898 5.356 26.824 1.00 92.31 306 GLN A N 1
ATOM 2395 C CA . GLN A 1 306 ? -11.671 4.928 27.495 1.00 92.31 306 GLN A CA 1
ATOM 2396 C C . GLN A 1 306 ? -12.029 4.003 28.660 1.00 92.31 306 GLN A C 1
ATOM 2398 O O . GLN A 1 306 ? -12.923 4.324 29.439 1.00 92.31 306 GLN A O 1
ATOM 2403 N N . ILE A 1 307 ? -11.326 2.879 28.775 1.00 93.06 307 ILE A N 1
ATOM 2404 C CA . ILE A 1 307 ? -11.493 1.953 29.897 1.00 93.06 307 ILE A CA 1
ATOM 2405 C C . ILE A 1 307 ? -10.354 2.128 30.901 1.00 93.06 307 ILE A C 1
ATOM 2407 O O . ILE A 1 307 ? -9.220 2.420 30.519 1.00 93.06 307 ILE A O 1
ATOM 2411 N N . ALA A 1 308 ? -10.670 1.961 32.183 1.00 91.69 308 ALA A N 1
ATOM 2412 C CA . ALA A 1 308 ? -9.707 2.050 33.284 1.00 91.69 308 ALA A CA 1
ATOM 2413 C C . ALA A 1 308 ? -9.566 0.731 34.057 1.00 91.69 308 ALA A C 1
ATOM 2415 O O . ALA A 1 308 ? -8.551 0.518 34.719 1.00 91.69 308 ALA A O 1
ATOM 2416 N N . ASP A 1 309 ? -10.557 -0.156 33.946 1.00 94.00 309 ASP A N 1
ATOM 2417 C CA . ASP A 1 309 ? -10.579 -1.451 34.613 1.00 94.00 309 ASP A CA 1
ATOM 2418 C C . ASP A 1 309 ? -10.358 -2.581 33.601 1.00 94.00 309 ASP A C 1
ATOM 2420 O O . ASP A 1 309 ? -10.984 -2.633 32.541 1.00 94.00 309 ASP A O 1
ATOM 2424 N N . PHE A 1 310 ? -9.434 -3.483 33.928 1.00 95.19 310 PHE A N 1
ATOM 2425 C CA . PHE A 1 310 ? -9.164 -4.676 33.134 1.00 95.19 310 PHE A CA 1
ATOM 2426 C C . PHE A 1 310 ? -10.321 -5.674 33.234 1.00 95.19 310 PHE A C 1
ATOM 2428 O O . PHE A 1 310 ? -10.634 -6.339 32.245 1.00 95.19 310 PHE A O 1
ATOM 2435 N N . ASP A 1 311 ? -10.944 -5.780 34.408 1.00 96.12 311 ASP A N 1
ATOM 2436 C CA . ASP A 1 311 ? -11.951 -6.791 34.722 1.00 96.12 311 ASP A CA 1
ATOM 2437 C C . ASP A 1 311 ? -13.378 -6.346 34.356 1.00 96.12 311 ASP A C 1
ATOM 2439 O O . ASP A 1 311 ? -14.314 -7.133 34.486 1.00 96.12 311 ASP A O 1
ATOM 2443 N N . GLN A 1 312 ? -13.545 -5.134 33.805 1.00 95.62 312 GLN A N 1
ATOM 2444 C CA . GLN A 1 312 ? -14.816 -4.678 33.239 1.00 95.62 312 GLN A CA 1
ATOM 2445 C C . GLN A 1 312 ? -15.328 -5.690 32.204 1.00 95.62 312 GLN A C 1
ATOM 2447 O O . GLN A 1 312 ? -14.610 -6.052 31.271 1.00 95.62 312 GLN A O 1
ATOM 2452 N N . VAL A 1 313 ? -16.572 -6.134 32.372 1.00 96.62 313 VAL A N 1
ATOM 2453 C CA . VAL A 1 313 ? -17.196 -7.189 31.565 1.00 96.62 313 VAL A CA 1
ATOM 2454 C C . VAL A 1 313 ? -17.969 -6.595 30.386 1.00 96.62 313 VAL A C 1
ATOM 2456 O O . VAL A 1 313 ? -18.618 -5.561 30.529 1.00 96.62 313 VAL A O 1
ATOM 2459 N N . VAL A 1 314 ? -17.917 -7.263 29.230 1.00 96.50 314 VAL A N 1
ATOM 2460 C CA . VAL A 1 314 ? -18.735 -6.930 28.053 1.00 96.50 314 VAL A CA 1
ATOM 2461 C C . VAL A 1 314 ? -20.163 -7.442 28.238 1.00 96.50 314 VAL A C 1
ATOM 2463 O O . VAL A 1 314 ? -20.370 -8.638 28.465 1.00 96.50 314 VAL A O 1
ATOM 2466 N N . SER A 1 315 ? -21.148 -6.556 28.097 1.00 94.69 315 SER A N 1
ATOM 2467 C CA . SER A 1 315 ? -22.575 -6.900 28.096 1.00 94.69 315 SER A CA 1
ATOM 2468 C C . SER A 1 315 ? -23.155 -6.942 26.676 1.00 94.69 315 SER A C 1
ATOM 2470 O O . SER A 1 315 ? -22.568 -6.399 25.742 1.00 94.69 315 SER A O 1
ATOM 2472 N N . GLU A 1 316 ? -24.336 -7.542 26.498 1.00 92.81 316 GLU A N 1
ATOM 2473 C CA . GLU A 1 316 ? -25.045 -7.510 25.205 1.00 92.81 316 GLU A CA 1
ATOM 2474 C C . GLU A 1 316 ? -25.410 -6.081 24.772 1.00 92.81 316 GLU A C 1
ATOM 2476 O O . GLU A 1 316 ? -25.396 -5.772 23.584 1.00 92.81 316 GLU A O 1
ATOM 2481 N N . HIS A 1 317 ? -25.660 -5.182 25.730 1.00 91.25 317 HIS A N 1
ATOM 2482 C CA . HIS A 1 317 ? -25.947 -3.768 25.465 1.00 91.25 317 HIS A CA 1
ATOM 2483 C C . HIS A 1 317 ? -24.733 -2.985 24.960 1.00 91.25 317 HIS A C 1
ATOM 2485 O O . HIS A 1 317 ? -24.886 -1.884 24.434 1.00 91.25 317 HIS A O 1
ATOM 2491 N N . ASP A 1 318 ? -23.526 -3.532 25.114 1.00 92.25 318 ASP A N 1
ATOM 2492 C CA . ASP A 1 318 ? -22.329 -2.931 24.544 1.00 92.25 318 ASP A CA 1
ATOM 2493 C C . ASP A 1 318 ? -22.154 -3.275 23.058 1.00 92.25 318 ASP A C 1
ATOM 2495 O O . ASP A 1 318 ? -21.291 -2.692 22.405 1.00 92.25 318 ASP A O 1
ATOM 2499 N N . LEU A 1 319 ? -22.930 -4.203 22.497 1.00 93.06 319 LEU A N 1
ATOM 2500 C CA . LEU A 1 319 ? -22.794 -4.575 21.093 1.00 93.06 319 LEU A CA 1
ATOM 2501 C C . LEU A 1 319 ? -23.430 -3.521 20.175 1.00 93.06 319 LEU A C 1
ATOM 2503 O O . LEU A 1 319 ? -24.611 -3.195 20.273 1.00 93.06 319 LEU A O 1
ATOM 2507 N N . ILE A 1 320 ? -22.635 -3.023 19.232 1.00 92.25 320 ILE A N 1
ATOM 2508 C CA . ILE A 1 320 ? -23.057 -2.172 18.120 1.00 92.25 320 ILE A CA 1
ATOM 2509 C C . ILE A 1 320 ? -23.895 -3.029 17.169 1.00 92.25 320 ILE A C 1
ATOM 2511 O O . ILE A 1 320 ? -23.408 -4.037 16.649 1.00 92.25 320 ILE A O 1
ATOM 2515 N N . ASP A 1 321 ? -25.158 -2.641 16.987 1.00 91.06 321 ASP A N 1
ATOM 2516 C CA . ASP A 1 321 ? -26.167 -3.387 16.219 1.00 91.06 321 ASP A CA 1
ATOM 2517 C C . ASP A 1 321 ? -26.220 -4.882 16.588 1.00 91.06 321 ASP A C 1
ATOM 2519 O O . ASP A 1 321 ? -26.266 -5.762 15.729 1.00 91.06 321 ASP A O 1
ATOM 2523 N N . SER A 1 322 ? -26.097 -5.169 17.891 1.00 90.81 322 SER A N 1
ATOM 2524 C CA . SER A 1 322 ? -26.107 -6.521 18.471 1.00 90.81 322 SER A CA 1
ATOM 2525 C C . SER A 1 322 ? -25.050 -7.492 17.919 1.00 90.81 322 SER A C 1
ATOM 2527 O O . SER A 1 322 ? -25.118 -8.684 18.205 1.00 90.81 322 SER A O 1
ATOM 2529 N N . ALA A 1 323 ? -24.060 -7.012 17.158 1.00 93.19 323 ALA A N 1
ATOM 2530 C CA . ALA A 1 323 ? -23.115 -7.877 16.453 1.00 93.19 323 ALA A CA 1
ATOM 2531 C C . ALA A 1 323 ? -21.664 -7.382 16.460 1.00 93.19 323 ALA A C 1
ATOM 2533 O O . ALA A 1 323 ? -20.776 -8.184 16.194 1.00 93.19 323 ALA A O 1
ATOM 2534 N N . TYR A 1 324 ? -21.381 -6.109 16.750 1.00 95.56 324 TYR A N 1
ATOM 2535 C CA . TYR A 1 324 ? -20.017 -5.573 16.661 1.00 95.56 324 TYR A CA 1
ATOM 2536 C C . TYR A 1 324 ? -19.544 -4.927 17.949 1.00 95.56 324 TYR A C 1
ATOM 2538 O O . TYR A 1 324 ? -20.317 -4.417 18.751 1.00 95.56 324 TYR A O 1
ATOM 2546 N N . LEU A 1 325 ? -18.231 -4.875 18.106 1.00 95.12 325 LEU A N 1
ATOM 2547 C CA . LEU A 1 325 ? -17.569 -4.015 19.074 1.00 95.12 325 LEU A CA 1
ATOM 2548 C C . LEU A 1 325 ? -16.246 -3.512 18.505 1.00 95.12 325 LEU A C 1
ATOM 2550 O O . LEU A 1 325 ? -15.633 -4.135 17.636 1.00 95.12 325 LEU A O 1
ATOM 2554 N N . LEU A 1 326 ? -15.802 -2.371 19.012 1.00 95.50 326 LEU A N 1
ATOM 2555 C CA . LEU A 1 326 ? -14.560 -1.732 18.616 1.00 95.50 326 LEU A CA 1
ATOM 2556 C C . LEU A 1 326 ? -13.600 -1.680 19.800 1.00 95.50 326 LEU A C 1
ATOM 2558 O O . LEU A 1 326 ? -13.903 -1.092 20.839 1.00 95.50 326 LEU A O 1
ATOM 2562 N N . LEU A 1 327 ? -12.404 -2.220 19.596 1.00 96.06 327 LEU A N 1
ATOM 2563 C CA . LEU A 1 327 ? -11.275 -2.088 20.507 1.00 96.06 327 LEU A CA 1
ATOM 2564 C C . LEU A 1 327 ? -10.192 -1.250 19.836 1.00 96.06 327 LEU A C 1
ATOM 2566 O O . LEU A 1 327 ? -9.823 -1.505 18.694 1.00 96.06 327 LEU A O 1
ATOM 2570 N N . MET A 1 328 ? -9.653 -0.259 20.539 1.00 94.50 328 MET A N 1
ATOM 2571 C CA . MET A 1 328 ? -8.575 0.587 20.022 1.00 94.50 328 MET A CA 1
ATOM 2572 C C . MET A 1 328 ? -7.470 0.755 21.048 1.00 94.50 328 MET A C 1
ATOM 2574 O O . MET A 1 328 ? -7.730 0.896 22.245 1.00 94.50 328 MET A O 1
ATOM 2578 N N . ARG A 1 329 ? -6.232 0.825 20.561 1.00 91.44 329 ARG A N 1
ATOM 2579 C CA . ARG A 1 329 ? -5.056 1.156 21.363 1.00 91.44 329 ARG A CA 1
ATOM 2580 C C . ARG A 1 329 ? -4.650 2.610 21.097 1.00 91.44 329 ARG A C 1
ATOM 2582 O O . ARG A 1 329 ? -4.122 2.960 20.040 1.00 91.44 329 ARG A O 1
ATOM 2589 N N . GLY A 1 330 ? -4.886 3.472 22.078 1.00 81.25 330 GLY A N 1
ATOM 2590 C CA . GLY A 1 330 ? -4.608 4.905 22.045 1.00 81.25 330 GLY A CA 1
ATOM 2591 C C . GLY A 1 330 ? -5.522 5.667 21.082 1.00 81.25 330 GLY A C 1
ATOM 2592 O O . GLY A 1 330 ? -6.671 5.296 20.862 1.00 81.25 330 GLY A O 1
ATOM 2593 N N . LYS A 1 331 ? -4.997 6.753 20.502 1.00 70.88 331 LYS A N 1
ATOM 2594 C CA . LYS A 1 331 ? -5.618 7.504 19.392 1.00 70.88 331 LYS A CA 1
ATOM 2595 C C . LYS A 1 331 ? -4.976 7.126 18.048 1.00 70.88 331 LYS A C 1
ATOM 2597 O O . LYS A 1 331 ? -4.700 7.997 17.229 1.00 70.88 331 LYS A O 1
ATOM 2602 N N . SER A 1 332 ? -4.617 5.853 17.887 1.00 70.06 332 SER A N 1
ATOM 2603 C CA . SER A 1 332 ? -3.819 5.365 16.759 1.00 70.06 332 SER A CA 1
ATOM 2604 C C . SER A 1 332 ? -4.643 4.507 15.801 1.00 70.06 332 SER A C 1
ATOM 2606 O O . SER A 1 332 ? -5.778 4.141 16.096 1.00 70.06 332 SER A O 1
ATOM 2608 N N . THR A 1 333 ? -4.039 4.151 14.669 1.00 71.75 333 THR A N 1
ATOM 2609 C CA . THR A 1 333 ? -4.574 3.208 13.677 1.00 71.75 333 THR A CA 1
ATOM 2610 C C . THR A 1 333 ? -4.485 1.743 14.123 1.00 71.75 333 THR A C 1
ATOM 2612 O O . THR A 1 333 ? -4.786 0.851 13.339 1.00 71.75 333 THR A O 1
ATOM 2615 N N . ASN A 1 334 ? -4.084 1.472 15.371 1.00 89.25 334 ASN A N 1
ATOM 2616 C CA . ASN A 1 334 ? -4.103 0.133 15.947 1.00 89.25 334 ASN A CA 1
ATOM 2617 C C . ASN A 1 334 ? -5.458 -0.137 16.622 1.00 89.25 334 ASN A C 1
ATOM 2619 O O . ASN A 1 334 ? -5.728 0.348 17.728 1.00 89.25 334 ASN A O 1
ATOM 2623 N N . TYR A 1 335 ? -6.309 -0.892 15.933 1.00 94.3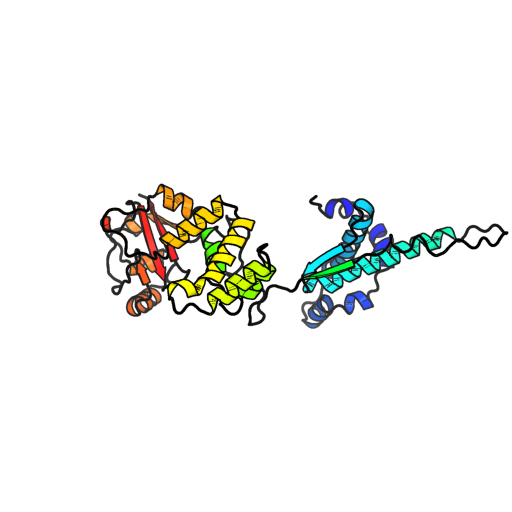8 335 TYR A N 1
ATOM 2624 C CA . TYR A 1 335 ? -7.666 -1.217 16.356 1.00 94.38 335 TYR A CA 1
ATOM 2625 C C . TYR A 1 335 ? -8.059 -2.635 15.935 1.00 94.38 335 TYR A C 1
ATOM 2627 O O . TYR A 1 335 ? -7.421 -3.243 15.076 1.00 94.38 335 TYR A O 1
ATOM 2635 N N . LYS A 1 336 ? -9.138 -3.140 16.534 1.00 96.31 336 LYS A N 1
ATOM 2636 C CA . LYS A 1 336 ? -9.841 -4.356 16.128 1.00 96.31 336 LYS A CA 1
ATOM 2637 C C . LYS A 1 336 ? -11.342 -4.105 16.117 1.00 96.31 336 LYS A C 1
ATOM 2639 O O . LYS A 1 336 ? -11.901 -3.645 17.113 1.00 96.31 336 LYS A O 1
ATOM 2644 N N . VAL A 1 337 ? -11.970 -4.410 14.987 1.00 96.56 337 VAL A N 1
ATOM 2645 C CA . VAL A 1 337 ? -13.423 -4.485 14.833 1.00 96.56 337 VAL A CA 1
ATOM 2646 C C . VAL A 1 337 ? -13.794 -5.946 15.026 1.00 96.56 337 VAL A C 1
ATOM 2648 O O . VAL A 1 337 ? -13.441 -6.794 14.212 1.00 96.56 337 VAL A O 1
ATOM 2651 N N . VAL A 1 338 ? -14.440 -6.267 16.137 1.00 97.06 338 VAL A N 1
ATOM 2652 C CA . VAL A 1 338 ? -14.809 -7.648 16.446 1.00 97.06 338 VAL A CA 1
ATOM 2653 C C . VAL A 1 338 ? -16.260 -7.854 16.052 1.00 97.06 338 VAL A C 1
ATOM 2655 O O . VAL A 1 338 ? -17.141 -7.187 16.590 1.00 97.06 338 VAL A O 1
ATOM 2658 N N . LYS A 1 339 ? -16.489 -8.788 15.135 1.00 96.81 339 LYS A N 1
ATOM 2659 C CA . LYS A 1 339 ? -17.801 -9.299 14.759 1.00 96.81 339 LYS A CA 1
ATOM 2660 C C . LYS A 1 339 ? -18.124 -10.512 15.625 1.00 96.81 339 LYS A C 1
ATOM 2662 O O . LYS A 1 339 ? -17.383 -11.495 15.647 1.00 96.81 339 LYS A O 1
ATOM 2667 N N . VAL A 1 340 ? -19.218 -10.427 16.362 1.00 95.81 340 VAL A N 1
ATOM 2668 C CA . VAL A 1 340 ? -19.719 -11.487 17.227 1.00 95.81 340 VAL A CA 1
ATOM 2669 C C . VAL A 1 340 ? -20.547 -12.451 16.390 1.00 95.81 340 VAL A C 1
ATOM 2671 O O . VAL A 1 340 ? -21.522 -12.059 15.750 1.00 95.81 340 VAL A O 1
ATOM 2674 N N . ILE A 1 341 ? -20.148 -13.719 16.395 1.00 93.62 341 ILE A N 1
ATOM 2675 C CA . ILE A 1 341 ? -20.887 -14.815 15.764 1.00 93.62 341 ILE A CA 1
ATOM 2676 C C . ILE A 1 341 ? -21.553 -15.671 16.847 1.00 93.62 341 ILE A C 1
ATOM 2678 O O . ILE A 1 341 ? -20.966 -15.909 17.909 1.00 93.62 341 ILE A O 1
ATOM 2682 N N . HIS A 1 342 ? -22.793 -16.089 16.602 1.00 85.00 342 HIS A N 1
ATOM 2683 C CA . HIS A 1 342 ? -23.592 -16.880 17.543 1.00 85.00 342 HIS A CA 1
ATOM 2684 C C . HIS A 1 342 ? -23.399 -18.380 17.345 1.00 85.00 342 HIS A C 1
ATOM 2686 O O . HIS A 1 342 ? -23.253 -18.807 16.176 1.00 85.00 342 HIS A O 1
#

Sequence (342 aa):
MIKNNLEWTKDLPLLEFLGSVGRVARVSTMLARDSVKQRLESGSGISFTEFTYQLLQAYDFAQLRSRYQCTIQLGGSDQYGNIMSGIELMAKLQSSSTTHLGTEGISGSTQQLNSDENSNHNVAFGLTVPLLTTREGEKFGKSAGNAVWLDPNLTSPVEFYQKFMSIPDSEVRKYLKMLTFVPLEELEQHFESSKHLDKPDSKRDLQKLLATEVTLLVHGEKGLRQAIQGTKFLFPTEKVEPDGCHWTREKLDVTFENSPNMIELKSTQVVGQSIGNLSVTSGLCQSKADAKRIIKSGGVRFNHRQIADFDQVVSEHDLIDSAYLLLMRGKSTNYKVVKVIH

InterPro domains:
  IPR002305 Aminoacyl-tRNA synthetase, class Ic [PF00579] (2-231)
  IPR002307 Tyrosine-tRNA ligase [PR01040] (45-60)
  IPR002307 Tyrosine-tRNA ligase [PR01040] (66-88)
  IPR002307 Tyrosine-tRNA ligase [TIGR00234] (118-333)
  IPR014729 Rossmann-like alpha/beta/alpha sandwich fold [G3DSA:3.40.50.620] (1-131)
  IPR024088 Tyrosine-tRNA ligase, bacterial-type [PTHR11766] (2-340)
  IPR036986 RNA-binding S4 domain superfamily [G3DSA:3.10.290.10] (246-342)
  IPR054608 Tyrosine--tRNA ligase SYY-like, C-terminal domain [PF22421] (272-333)

Solvent-accessible surface area (backbone atoms only — not comparable to full-atom values): 19927 Å² total; per-residue (Å²): 138,89,85,63,70,61,83,67,53,70,83,53,50,68,68,57,47,42,66,53,62,47,67,76,55,52,67,70,65,59,50,68,33,66,79,47,39,54,34,53,72,67,72,79,46,77,54,71,69,67,65,47,45,50,55,54,57,13,49,49,47,40,51,39,27,76,77,67,66,52,42,70,47,77,42,46,54,92,39,49,72,42,47,52,39,15,43,55,47,45,57,50,56,50,56,57,60,64,61,71,78,73,81,74,92,78,88,83,80,94,72,88,72,84,87,80,84,72,78,78,85,73,68,61,47,71,49,63,42,82,71,64,53,48,97,87,64,48,58,66,49,68,51,94,92,52,57,75,51,83,49,46,77,79,26,14,42,32,56,49,28,48,56,38,52,64,50,51,82,90,48,40,67,59,46,40,74,73,64,45,88,71,53,68,72,58,50,51,52,52,57,54,58,60,72,73,54,92,48,85,82,52,81,46,51,68,23,50,49,43,19,48,48,42,31,35,74,68,49,33,69,69,28,34,51,25,17,54,51,37,47,46,68,77,58,63,90,64,84,74,72,93,81,67,82,89,54,44,58,69,57,50,53,64,31,43,49,59,26,90,42,48,44,80,43,47,42,83,68,42,48,76,29,30,52,32,58,43,35,31,77,70,63,76,22,95,35,66,67,53,28,48,54,36,22,66,70,54,32,29,24,50,71,87,39,71,38,67,60,47,75,47,60,37,51,74,86,66,32,49,62,75,33,29,45,40,40,29,46,55,97,55,95,49,53,35,41,38,38,52,41,130

Organism: Puccinia triticina (isolate 1-1 / race 1 (BBBD)) (NCBI:txid630390)